Protein AF-A0A9P4LC58-F1 (afdb_monomer_lite)

Structure (mmCIF, N/CA/C/O backbone):
data_AF-A0A9P4LC58-F1
#
_entry.id   AF-A0A9P4LC58-F1
#
loop_
_atom_site.group_PDB
_atom_site.id
_atom_site.type_symbol
_atom_site.label_atom_id
_atom_site.label_alt_id
_atom_site.label_comp_id
_atom_site.label_asym_id
_atom_site.label_entity_id
_atom_site.label_seq_id
_atom_site.pdbx_PDB_ins_code
_atom_site.Cartn_x
_atom_site.Cartn_y
_atom_site.Cartn_z
_atom_site.occupancy
_atom_site.B_iso_or_equiv
_atom_site.auth_seq_id
_atom_site.auth_comp_id
_atom_site.auth_asym_id
_atom_site.auth_atom_id
_atom_site.pdbx_PDB_model_num
ATOM 1 N N . MET A 1 1 ? 16.699 34.474 -12.411 1.00 52.47 1 MET A N 1
ATOM 2 C CA . MET A 1 1 ? 16.773 34.466 -10.932 1.00 52.47 1 MET A CA 1
ATOM 3 C C . MET A 1 1 ? 16.840 33.013 -10.469 1.00 52.47 1 MET A C 1
ATOM 5 O O . MET A 1 1 ? 15.911 32.279 -10.789 1.00 52.47 1 MET A O 1
ATOM 9 N N . PRO A 1 2 ? 17.931 32.560 -9.828 1.00 51.69 2 PRO A N 1
ATOM 10 C CA . PRO A 1 2 ? 18.075 31.174 -9.387 1.00 51.69 2 PRO A CA 1
ATOM 11 C C . PRO A 1 2 ? 17.367 30.955 -8.040 1.00 51.69 2 PRO A C 1
ATOM 13 O O . PRO A 1 2 ? 17.343 31.847 -7.194 1.00 51.69 2 PRO A O 1
ATOM 16 N N . ARG A 1 3 ? 16.746 29.783 -7.862 1.00 60.44 3 ARG A N 1
ATOM 17 C CA . ARG A 1 3 ? 16.014 29.403 -6.640 1.00 60.44 3 ARG A CA 1
ATOM 18 C C . ARG A 1 3 ? 16.992 29.037 -5.508 1.00 60.44 3 ARG A C 1
ATOM 20 O O . ARG A 1 3 ? 18.009 28.411 -5.802 1.00 60.44 3 ARG A O 1
ATOM 27 N N . PRO A 1 4 ? 16.697 29.381 -4.240 1.00 65.56 4 PRO A N 1
ATOM 28 C CA . PRO A 1 4 ? 17.541 29.008 -3.107 1.00 65.56 4 PRO A CA 1
ATOM 29 C C . PRO A 1 4 ? 17.398 27.512 -2.751 1.00 65.56 4 PRO A C 1
ATOM 31 O O . PRO A 1 4 ? 16.335 26.931 -2.997 1.00 65.56 4 PRO A O 1
ATOM 34 N N . PRO A 1 5 ? 18.444 26.882 -2.178 1.00 66.06 5 PRO A N 1
ATOM 35 C CA . PRO A 1 5 ? 18.410 25.485 -1.743 1.00 66.06 5 PRO A CA 1
ATOM 36 C C . PRO A 1 5 ? 17.604 25.294 -0.439 1.00 66.06 5 PRO A C 1
ATOM 38 O O . PRO A 1 5 ? 17.495 26.232 0.355 1.00 66.06 5 PRO A O 1
ATOM 41 N N . PRO A 1 6 ? 17.044 24.091 -0.200 1.00 60.78 6 PRO A N 1
ATOM 42 C CA . PRO A 1 6 ? 16.252 23.796 0.993 1.00 60.78 6 PRO A CA 1
ATOM 43 C C . PRO A 1 6 ? 17.112 23.724 2.266 1.00 60.78 6 PRO A C 1
ATOM 45 O O . PRO A 1 6 ? 18.254 23.266 2.246 1.00 60.78 6 PRO A O 1
ATOM 48 N N . SER A 1 7 ? 16.538 24.180 3.379 1.00 63.78 7 SER A N 1
ATOM 49 C CA . SER A 1 7 ? 17.136 24.220 4.716 1.00 63.78 7 SER A CA 1
ATOM 50 C C . SER A 1 7 ? 17.198 22.835 5.393 1.00 63.78 7 SER A C 1
ATOM 52 O O . SER A 1 7 ? 16.292 22.022 5.204 1.00 63.78 7 SER A O 1
ATOM 54 N N . PRO A 1 8 ? 18.234 22.553 6.212 1.00 56.03 8 PRO A N 1
ATOM 55 C CA . PRO A 1 8 ? 18.375 21.284 6.925 1.00 56.03 8 PRO A CA 1
ATOM 56 C C . PRO A 1 8 ? 17.508 21.234 8.198 1.00 56.03 8 PRO A C 1
ATOM 58 O O . PRO A 1 8 ? 17.459 22.191 8.971 1.00 56.03 8 PRO A O 1
ATOM 61 N N . SER A 1 9 ? 16.835 20.102 8.426 1.00 58.56 9 SER A N 1
ATOM 62 C CA . SER A 1 9 ? 16.100 19.797 9.665 1.00 58.56 9 SER A CA 1
ATOM 63 C C . SER A 1 9 ? 17.050 19.471 10.834 1.00 58.56 9 SER A C 1
ATOM 65 O O . SER A 1 9 ? 18.154 18.978 10.596 1.00 58.56 9 SER A O 1
ATOM 67 N N . PRO A 1 10 ? 16.648 19.717 12.098 1.00 52.84 10 PRO A N 1
ATOM 68 C CA . PRO A 1 10 ? 17.530 19.569 13.251 1.00 52.84 10 PRO A CA 1
ATOM 69 C C . PRO A 1 10 ? 17.684 18.102 13.677 1.00 52.84 10 PRO A C 1
ATOM 71 O O . PRO A 1 10 ? 16.713 17.431 14.029 1.00 52.84 10 PRO A O 1
ATOM 74 N N . SER A 1 11 ? 18.929 17.628 13.697 1.00 43.56 11 SER A N 1
ATOM 75 C CA . SER A 1 11 ? 19.327 16.351 14.290 1.00 43.56 11 SER A CA 1
ATOM 76 C C . SER A 1 11 ? 19.316 16.456 15.817 1.00 43.56 11 SER A C 1
ATOM 78 O O . SER A 1 11 ? 20.083 17.228 16.394 1.00 43.56 11 SER A O 1
ATOM 80 N N . GLN A 1 12 ? 18.464 15.676 16.488 1.00 44.72 12 GLN A N 1
ATOM 81 C CA . GLN A 1 12 ? 18.555 15.480 17.935 1.00 44.72 12 GLN A CA 1
ATOM 82 C C . GLN A 1 12 ? 19.793 14.645 18.279 1.00 44.72 12 GLN A C 1
ATOM 84 O O . GLN A 1 12 ? 20.018 13.568 17.728 1.00 44.72 12 GLN A O 1
ATOM 89 N N . ALA A 1 13 ? 20.580 15.166 19.218 1.00 39.25 13 ALA A N 1
ATOM 90 C CA . ALA A 1 13 ? 21.719 14.501 19.824 1.00 39.25 13 ALA A CA 1
ATOM 91 C C . ALA A 1 13 ? 21.244 13.356 20.734 1.00 39.25 13 ALA A C 1
ATOM 93 O O . ALA A 1 13 ? 20.663 13.590 21.792 1.00 39.25 13 ALA A O 1
ATOM 94 N N . GLY A 1 14 ? 21.506 12.117 20.317 1.00 38.25 14 GLY A N 1
ATOM 95 C CA . GLY A 1 14 ? 21.404 10.921 21.150 1.00 38.25 14 GLY A CA 1
ATOM 96 C C . GLY A 1 14 ? 22.791 10.517 21.637 1.00 38.25 14 GLY A C 1
ATOM 97 O O . GLY A 1 14 ? 23.669 10.213 20.833 1.00 38.25 14 GLY A O 1
ATOM 98 N N . SER A 1 15 ? 22.983 10.557 22.953 1.00 40.38 15 SER A N 1
ATOM 99 C CA . SER A 1 15 ? 24.226 10.212 23.643 1.00 40.38 15 SER A CA 1
ATOM 100 C C . SER A 1 15 ? 24.597 8.739 23.429 1.00 40.38 15 SER A C 1
ATOM 102 O O . SER A 1 15 ? 23.781 7.848 23.661 1.00 40.38 15 SER A O 1
ATOM 104 N N . GLN A 1 16 ? 25.839 8.487 23.009 1.00 37.38 16 GLN A N 1
ATOM 105 C CA . GLN A 1 16 ? 26.455 7.162 23.018 1.00 37.38 16 GLN A CA 1
ATOM 106 C C . GLN A 1 16 ? 26.824 6.760 24.451 1.00 37.38 16 GLN A C 1
ATOM 108 O O . GLN A 1 16 ? 27.553 7.484 25.126 1.00 37.38 16 GLN A O 1
ATOM 113 N N . VAL A 1 17 ? 26.421 5.557 24.865 1.00 39.16 17 VAL A N 1
ATOM 114 C CA . VAL A 1 17 ? 27.118 4.776 25.897 1.00 39.16 17 VAL A CA 1
ATOM 115 C C . VAL A 1 17 ? 27.331 3.361 25.363 1.00 39.16 17 VAL A C 1
ATOM 117 O O . VAL A 1 17 ? 26.439 2.737 24.795 1.00 39.16 17 VAL A O 1
ATOM 120 N N . ASN A 1 18 ? 28.577 2.926 25.495 1.00 40.19 18 ASN A N 1
ATOM 121 C CA . ASN A 1 18 ? 29.215 1.764 24.899 1.00 40.19 18 ASN A CA 1
ATOM 122 C C . ASN A 1 18 ? 29.028 0.486 25.741 1.00 40.19 18 ASN A C 1
ATOM 124 O O . ASN A 1 18 ? 29.144 0.542 26.960 1.00 40.19 18 ASN A O 1
ATOM 128 N N . GLY A 1 19 ? 28.893 -0.655 25.054 1.00 33.88 19 GLY A N 1
ATOM 129 C CA . GLY A 1 19 ? 29.520 -1.928 25.438 1.00 33.88 19 GLY A CA 1
ATOM 130 C C . GLY A 1 19 ? 28.773 -2.833 26.421 1.00 33.88 19 GLY A C 1
ATOM 131 O O . GLY A 1 19 ? 28.813 -2.622 27.626 1.00 33.88 19 GLY A O 1
ATOM 132 N N . GLY A 1 20 ? 28.203 -3.933 25.917 1.00 33.38 20 GLY A N 1
ATOM 133 C CA . GLY A 1 20 ? 27.675 -5.010 26.759 1.00 33.38 20 GLY A CA 1
ATOM 134 C C . GLY A 1 20 ? 27.126 -6.181 25.953 1.00 33.38 20 GLY A C 1
ATOM 135 O O . GLY A 1 20 ? 25.944 -6.243 25.642 1.00 33.38 20 GLY A O 1
ATOM 136 N N . GLN A 1 21 ? 28.013 -7.097 25.588 1.00 44.88 21 GLN A N 1
ATOM 137 C CA . GLN A 1 21 ? 27.749 -8.356 24.900 1.00 44.88 21 GLN A CA 1
ATOM 138 C C . GLN A 1 21 ? 26.906 -9.282 25.800 1.00 44.88 21 GLN A C 1
ATOM 140 O O . GLN A 1 21 ? 27.422 -9.767 26.800 1.00 44.88 21 GLN A O 1
ATOM 145 N N . GLN A 1 22 ? 25.641 -9.569 25.463 1.00 37.78 22 GLN A N 1
ATOM 146 C CA . GLN A 1 22 ? 24.919 -10.677 26.105 1.00 37.78 22 GLN A CA 1
ATOM 147 C C . GLN A 1 22 ? 23.819 -11.256 25.210 1.00 37.78 22 GLN A C 1
ATOM 149 O O . GLN A 1 22 ? 22.707 -10.744 25.125 1.00 37.78 22 GLN A O 1
ATOM 154 N N . ASN A 1 23 ? 24.151 -12.371 24.559 1.00 46.06 23 ASN A N 1
ATOM 155 C CA . ASN A 1 23 ? 23.185 -13.310 24.009 1.00 46.06 23 ASN A CA 1
ATOM 156 C C . ASN A 1 23 ? 22.941 -14.368 25.096 1.00 46.06 23 ASN A C 1
ATOM 158 O O . ASN A 1 23 ? 23.823 -15.178 25.377 1.00 46.06 23 ASN A O 1
ATOM 162 N N . GLY A 1 24 ? 21.789 -14.312 25.762 1.00 36.16 24 GLY A N 1
ATOM 163 C CA . GLY A 1 24 ? 21.456 -15.207 26.870 1.00 36.16 24 GLY A CA 1
ATOM 164 C C . GLY A 1 24 ? 20.068 -14.924 27.439 1.00 36.16 24 GLY A C 1
ATOM 165 O O . GLY A 1 24 ? 19.915 -14.064 28.293 1.00 36.16 24 GLY A O 1
ATOM 166 N N . ILE A 1 25 ? 19.078 -15.631 26.894 1.00 46.97 25 ILE A N 1
ATOM 167 C CA . ILE A 1 25 ? 17.777 -16.036 27.461 1.00 46.97 25 ILE A CA 1
ATOM 168 C C . ILE A 1 25 ? 17.456 -15.457 28.863 1.00 46.97 25 ILE A C 1
ATOM 170 O O . ILE A 1 25 ? 18.080 -15.883 29.838 1.00 46.97 25 ILE A O 1
ATOM 174 N N . PRO A 1 26 ? 16.428 -14.597 29.034 1.00 40.91 26 PRO A N 1
ATOM 175 C CA . PRO A 1 26 ? 15.940 -14.267 30.364 1.00 40.91 26 PRO A CA 1
ATOM 176 C C . PRO A 1 26 ? 14.986 -15.370 30.843 1.00 40.91 26 PRO A C 1
ATOM 178 O O . PRO A 1 26 ? 13.820 -15.441 30.457 1.00 40.91 26 PRO A O 1
ATOM 181 N N . MET A 1 27 ? 15.515 -16.249 31.691 1.00 44.69 27 MET A N 1
ATOM 182 C CA . MET A 1 27 ? 14.735 -17.102 32.584 1.00 44.69 27 MET A CA 1
ATOM 183 C C . MET A 1 27 ? 14.154 -16.254 33.726 1.00 44.69 27 MET A C 1
ATOM 185 O O . MET A 1 27 ? 14.858 -15.440 34.316 1.00 44.69 27 MET A O 1
ATOM 189 N N . VAL A 1 28 ? 12.869 -16.480 34.014 1.00 51.84 28 VAL A N 1
ATOM 190 C CA . VAL A 1 28 ? 12.193 -16.410 35.325 1.00 51.84 28 VAL A CA 1
ATOM 191 C C . VAL A 1 28 ? 13.032 -15.806 36.465 1.00 51.84 28 VAL A C 1
ATOM 193 O O . VAL A 1 28 ? 13.803 -16.530 37.087 1.00 51.84 28 VAL A O 1
ATOM 196 N N . ASN A 1 29 ? 12.823 -14.521 36.795 1.00 45.69 29 ASN A N 1
ATOM 197 C CA . ASN A 1 29 ? 12.899 -14.026 38.178 1.00 45.69 29 ASN A CA 1
ATOM 198 C C . ASN A 1 29 ? 12.329 -12.596 38.339 1.00 45.69 29 ASN A C 1
ATOM 200 O O . ASN A 1 29 ? 12.892 -11.634 37.828 1.00 45.69 29 ASN A O 1
ATOM 204 N N . GLY A 1 30 ? 11.248 -12.471 39.117 1.00 47.34 30 GLY A N 1
ATOM 205 C CA . GLY A 1 30 ? 11.023 -11.348 40.038 1.00 47.34 30 GLY A CA 1
ATOM 206 C C . GLY A 1 30 ? 10.899 -9.926 39.480 1.00 47.34 30 GLY A C 1
ATOM 207 O O . GLY A 1 30 ? 11.708 -9.066 39.816 1.00 47.34 30 GLY A O 1
ATOM 208 N N . LEU A 1 31 ? 9.818 -9.624 38.758 1.00 46.31 31 LEU A N 1
ATOM 209 C CA . LEU A 1 31 ? 9.266 -8.263 38.787 1.00 46.31 31 LEU A CA 1
ATOM 210 C C . LEU A 1 31 ? 8.647 -8.042 40.181 1.00 46.31 31 LEU A C 1
ATOM 212 O O . LEU A 1 31 ? 7.862 -8.895 40.611 1.00 46.31 31 LEU A O 1
ATOM 216 N N . PRO A 1 32 ? 8.959 -6.952 40.910 1.00 50.22 32 PRO A N 1
ATOM 217 C CA . PRO A 1 32 ? 8.286 -6.665 42.166 1.00 50.22 32 PRO A CA 1
ATOM 218 C C . PRO A 1 32 ? 6.822 -6.376 41.836 1.00 50.22 32 PRO A C 1
ATOM 220 O O . PRO A 1 32 ? 6.487 -5.375 41.206 1.00 50.22 32 PRO A O 1
ATOM 223 N N . SER A 1 33 ? 5.960 -7.320 42.204 1.00 50.78 33 SER A N 1
ATOM 224 C CA . SER A 1 33 ? 4.515 -7.222 42.055 1.00 50.78 33 SER A CA 1
ATOM 225 C C . SER A 1 33 ? 4.029 -5.973 42.789 1.00 50.78 33 SER A C 1
ATOM 227 O O . SER A 1 33 ? 3.917 -5.967 44.014 1.00 50.78 33 SER A O 1
ATOM 229 N N . GLY A 1 34 ? 3.732 -4.909 42.038 1.00 56.03 34 GLY A N 1
ATOM 230 C CA . GLY A 1 34 ? 3.094 -3.704 42.572 1.00 56.03 34 GLY A CA 1
ATOM 231 C C . GLY A 1 34 ? 1.777 -4.018 43.290 1.00 56.03 34 GLY A C 1
ATOM 232 O O . GLY A 1 34 ? 1.414 -3.312 44.220 1.00 56.03 34 GLY A O 1
ATOM 233 N N . GLY A 1 35 ? 1.124 -5.139 42.951 1.00 59.31 35 GLY A N 1
ATOM 234 C CA . GLY A 1 35 ? -0.072 -5.625 43.639 1.00 59.31 35 GLY A CA 1
ATOM 235 C C . GLY A 1 35 ? 0.179 -6.128 45.064 1.00 59.31 35 GLY A C 1
ATOM 236 O O . GLY A 1 35 ? -0.667 -5.917 45.920 1.00 59.31 35 GLY A O 1
ATOM 237 N N . GLN A 1 36 ? 1.344 -6.720 45.360 1.00 62.38 36 GLN A N 1
ATOM 238 C CA . GLN A 1 36 ? 1.660 -7.211 46.714 1.00 62.38 36 GLN A CA 1
ATOM 239 C C . GLN A 1 36 ? 1.863 -6.060 47.712 1.00 62.38 36 GLN A C 1
ATOM 241 O O . GLN A 1 36 ? 1.471 -6.164 48.869 1.00 62.38 36 GLN A O 1
ATOM 246 N N . GLN A 1 37 ? 2.437 -4.936 47.270 1.00 65.69 37 GLN A N 1
ATOM 247 C CA . GLN A 1 37 ? 2.603 -3.757 48.128 1.00 65.69 37 GLN A CA 1
ATOM 248 C C . GLN A 1 37 ? 1.279 -3.009 48.335 1.00 65.69 37 GLN A C 1
ATOM 250 O O . GLN A 1 37 ? 1.005 -2.537 49.437 1.00 65.69 37 GLN A O 1
ATOM 255 N N . THR A 1 38 ? 0.427 -2.934 47.306 1.00 70.50 38 THR A N 1
ATOM 256 C CA . THR A 1 38 ? -0.925 -2.369 47.443 1.00 70.50 38 THR A CA 1
ATOM 257 C C . THR A 1 38 ? -1.805 -3.223 48.358 1.00 70.50 38 THR A C 1
ATOM 259 O O . THR A 1 38 ? -2.527 -2.669 49.183 1.00 70.50 38 THR A O 1
ATOM 262 N N . ASP A 1 39 ? -1.695 -4.550 48.274 1.00 77.62 39 ASP A N 1
ATOM 263 C CA . ASP A 1 39 ? -2.418 -5.481 49.145 1.00 77.62 39 ASP A CA 1
ATOM 264 C C . ASP A 1 39 ? -1.946 -5.388 50.606 1.00 77.62 39 ASP A C 1
ATOM 266 O O . ASP A 1 39 ? -2.763 -5.315 51.519 1.00 77.62 39 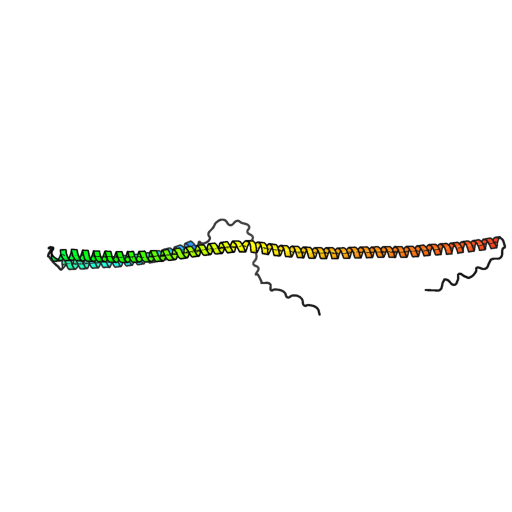ASP A O 1
ATOM 270 N N . MET A 1 40 ? -0.637 -5.246 50.851 1.00 79.38 40 MET A N 1
ATOM 271 C CA . MET A 1 40 ? -0.115 -4.986 52.203 1.00 79.38 40 MET A CA 1
ATOM 272 C C . MET A 1 40 ? -0.647 -3.681 52.806 1.00 79.38 40 MET A C 1
ATOM 274 O O . MET A 1 40 ? -1.030 -3.655 53.977 1.00 79.38 40 MET A O 1
ATOM 278 N N . ASN A 1 41 ? -0.731 -2.611 52.014 1.00 80.56 41 ASN A N 1
ATOM 279 C CA . ASN A 1 41 ? -1.308 -1.347 52.474 1.00 80.56 41 ASN A CA 1
ATOM 280 C C . ASN A 1 41 ? -2.819 -1.467 52.742 1.00 80.56 41 ASN A C 1
ATOM 282 O O . ASN A 1 41 ? -3.323 -0.886 53.704 1.00 80.56 41 ASN A O 1
ATOM 286 N N . HIS A 1 42 ? -3.538 -2.246 51.931 1.00 85.06 42 HIS A N 1
ATOM 287 C CA . HIS A 1 42 ? -4.962 -2.517 52.123 1.00 85.06 42 HIS A CA 1
ATOM 288 C C . HIS A 1 42 ? -5.222 -3.360 53.381 1.00 85.06 42 HIS A C 1
ATOM 290 O O . HIS A 1 42 ? -6.064 -2.996 54.200 1.00 85.06 42 HIS A O 1
ATOM 296 N N . LEU A 1 43 ? -4.461 -4.437 53.598 1.00 83.69 43 LEU A N 1
ATOM 297 C CA . LEU A 1 43 ? -4.566 -5.256 54.807 1.00 83.69 43 LEU A CA 1
ATOM 298 C C . LEU A 1 43 ? -4.244 -4.456 56.069 1.00 83.69 43 LEU A C 1
ATOM 300 O O . LEU A 1 43 ? -4.931 -4.611 57.076 1.00 83.69 43 LEU A O 1
ATOM 304 N N . TRP A 1 44 ? -3.260 -3.557 56.017 1.00 88.19 44 TRP A N 1
ATOM 305 C CA . TRP A 1 44 ? -2.960 -2.673 57.140 1.00 88.19 44 TRP A CA 1
ATOM 306 C C . TRP A 1 44 ? -4.127 -1.725 57.461 1.00 88.19 44 TRP A C 1
ATOM 308 O O . TRP A 1 44 ? -4.499 -1.586 58.626 1.00 88.19 44 TRP A O 1
ATOM 318 N N . ALA A 1 45 ? -4.777 -1.150 56.443 1.00 87.75 45 ALA A N 1
ATOM 319 C CA . ALA A 1 45 ? -5.969 -0.321 56.629 1.00 87.75 45 ALA A CA 1
ATOM 320 C C . ALA A 1 45 ? -7.152 -1.113 57.222 1.00 87.75 45 ALA A C 1
ATOM 322 O O . ALA A 1 45 ? -7.828 -0.628 58.131 1.00 87.75 45 ALA A O 1
ATOM 323 N N . VAL A 1 46 ? -7.367 -2.353 56.770 1.00 89.94 46 VAL A N 1
ATOM 324 C CA . VAL A 1 46 ? -8.409 -3.243 57.311 1.00 89.94 46 VAL A CA 1
ATOM 325 C C . VAL A 1 46 ? -8.122 -3.616 58.768 1.00 89.94 46 VAL A C 1
ATOM 327 O O . VAL A 1 46 ? -9.028 -3.589 59.599 1.00 89.94 46 VAL A O 1
ATOM 330 N N . VAL A 1 47 ? -6.868 -3.911 59.120 1.00 89.62 47 VAL A N 1
ATOM 331 C CA . VAL A 1 47 ? -6.466 -4.203 60.507 1.00 89.62 47 VAL A CA 1
ATOM 332 C C . VAL A 1 47 ? -6.663 -2.983 61.409 1.00 89.62 47 VAL A C 1
ATOM 334 O O . VAL A 1 47 ? -7.174 -3.123 62.521 1.00 89.62 47 VAL A O 1
ATOM 337 N N . GLN A 1 48 ? -6.326 -1.785 60.926 1.00 90.00 48 GLN A N 1
ATOM 338 C CA . GLN A 1 48 ? -6.574 -0.531 61.639 1.00 90.00 48 GLN A CA 1
ATOM 339 C C . GLN A 1 48 ? -8.077 -0.347 61.921 1.00 90.00 48 GLN A C 1
ATOM 341 O O . GLN A 1 48 ? -8.465 -0.034 63.047 1.00 90.00 48 GLN A O 1
ATOM 346 N N . GLN A 1 49 ? -8.927 -0.607 60.923 1.00 90.19 49 GLN A N 1
ATOM 347 C CA . GLN A 1 49 ? -10.381 -0.516 61.056 1.00 90.19 49 GLN A CA 1
ATOM 348 C C . GLN A 1 49 ? -10.944 -1.559 62.033 1.00 90.19 49 GLN A C 1
ATOM 350 O O . GLN A 1 49 ? -11.782 -1.228 62.872 1.00 90.19 49 GLN A O 1
ATOM 355 N N . LEU A 1 50 ? -10.465 -2.806 61.979 1.00 88.38 50 LEU A N 1
ATOM 356 C CA . LEU A 1 50 ? -10.871 -3.852 62.924 1.00 88.38 50 LEU A CA 1
ATOM 357 C C . LEU A 1 50 ? -10.450 -3.525 64.361 1.00 88.38 50 LEU A C 1
ATOM 359 O O . LEU A 1 50 ? -11.216 -3.780 65.285 1.00 88.38 50 LEU A O 1
ATOM 363 N N . SER A 1 51 ? -9.265 -2.943 64.556 1.00 89.69 51 SER A N 1
ATOM 364 C CA . SER A 1 51 ? -8.797 -2.491 65.871 1.00 89.69 51 SER A CA 1
ATOM 365 C C . SER A 1 51 ? -9.715 -1.412 66.452 1.00 89.69 51 SER A C 1
ATOM 367 O O . SER A 1 51 ? -10.114 -1.489 67.613 1.00 89.69 51 SER A O 1
ATOM 369 N N . GLN A 1 52 ? -10.130 -0.452 65.619 1.00 89.56 52 GLN A N 1
ATOM 370 C CA . GLN A 1 52 ? -11.063 0.598 66.021 1.00 89.56 52 GLN A CA 1
ATOM 371 C C . GLN A 1 52 ? -12.444 0.030 66.390 1.00 89.56 52 GLN A C 1
ATOM 373 O O . GLN A 1 52 ? -12.999 0.404 67.422 1.00 89.56 52 GLN A O 1
ATOM 378 N N . LEU A 1 53 ? -12.958 -0.928 65.610 1.00 90.06 53 LEU A N 1
ATOM 379 C CA . LEU A 1 53 ? -14.208 -1.630 65.925 1.00 90.06 53 LEU A CA 1
ATOM 380 C C . LEU A 1 53 ? -14.104 -2.463 67.209 1.00 90.06 53 LEU A C 1
ATOM 382 O O . LEU A 1 53 ? -15.068 -2.543 67.968 1.00 90.06 53 LEU A O 1
ATOM 386 N N . LEU A 1 54 ? -12.951 -3.082 67.475 1.00 90.06 54 LEU A N 1
ATOM 387 C CA . LEU A 1 54 ? -12.729 -3.864 68.690 1.00 90.06 54 LEU A CA 1
ATOM 388 C C . LEU A 1 54 ? -12.702 -2.970 69.937 1.00 90.06 54 LEU A C 1
ATOM 390 O O . LEU A 1 54 ? -13.259 -3.341 70.970 1.00 90.06 54 LEU A O 1
ATOM 394 N N . GLU A 1 55 ? -12.082 -1.793 69.840 1.00 91.69 55 GLU A N 1
ATOM 395 C CA . GLU A 1 55 ? -12.070 -0.805 70.920 1.00 91.69 55 GLU A CA 1
ATOM 396 C C . GLU A 1 55 ? -13.474 -0.245 71.180 1.00 91.69 55 GLU A C 1
ATOM 398 O O . GLU A 1 55 ? -13.911 -0.159 72.328 1.00 91.69 55 GLU A O 1
ATOM 403 N N . GLU A 1 56 ? -14.238 0.029 70.122 1.00 90.69 56 GLU A N 1
ATOM 404 C CA . GLU A 1 56 ? -15.638 0.434 70.242 1.00 90.69 56 GLU A CA 1
ATOM 405 C C . GLU A 1 56 ? -16.500 -0.664 70.884 1.00 90.69 56 GLU A C 1
ATOM 407 O O . GLU A 1 56 ? -17.307 -0.385 71.772 1.00 90.69 56 GLU A O 1
ATOM 412 N N . ASN A 1 57 ? -16.285 -1.932 70.524 1.00 86.31 57 ASN A N 1
ATOM 413 C CA . ASN A 1 57 ? -17.009 -3.057 71.115 1.00 86.31 57 ASN A CA 1
ATOM 414 C C . ASN A 1 57 ? -16.671 -3.242 72.606 1.00 86.31 57 ASN A C 1
ATOM 416 O O . ASN A 1 57 ? -17.556 -3.498 73.428 1.00 86.31 57 ASN A O 1
ATOM 420 N N . LYS A 1 58 ? -15.403 -3.037 72.989 1.00 89.56 58 LYS A N 1
ATOM 421 C CA . LYS A 1 58 ? -14.985 -3.011 74.399 1.00 89.56 58 LYS A CA 1
ATOM 422 C C . LYS A 1 58 ? -15.632 -1.859 75.160 1.00 89.56 58 LYS A C 1
ATOM 424 O O . LYS A 1 58 ? -16.121 -2.083 76.265 1.00 89.56 58 LYS A O 1
ATOM 429 N N . ALA A 1 59 ? -15.681 -0.661 74.578 1.00 87.38 59 ALA A N 1
ATOM 430 C CA . ALA A 1 59 ? -16.327 0.497 75.190 1.00 87.38 59 ALA A CA 1
ATOM 431 C C . ALA A 1 59 ? -17.838 0.273 75.380 1.00 87.38 59 ALA A C 1
ATOM 433 O O . ALA A 1 59 ? -18.371 0.536 76.459 1.00 87.38 59 ALA A O 1
ATOM 434 N N . GLN A 1 60 ? -18.520 -0.292 74.379 1.00 85.56 60 GLN A N 1
ATOM 435 C CA . GLN A 1 60 ? -19.933 -0.671 74.479 1.00 85.56 60 GLN A CA 1
ATOM 436 C C . GLN A 1 60 ? -20.156 -1.740 75.555 1.00 85.56 60 GLN A C 1
ATOM 438 O O . GLN A 1 60 ? -21.054 -1.603 76.384 1.00 85.56 60 GLN A O 1
ATOM 443 N N . THR A 1 61 ? -19.302 -2.766 75.608 1.00 85.00 61 THR A N 1
ATOM 444 C CA . THR A 1 61 ? -19.384 -3.823 76.627 1.00 85.00 61 THR A CA 1
ATOM 445 C C . THR A 1 61 ? -19.138 -3.267 78.029 1.00 85.00 61 THR A C 1
ATOM 447 O O . THR A 1 61 ? -19.872 -3.602 78.954 1.00 85.00 61 THR A O 1
ATOM 450 N N . ALA A 1 62 ? -18.170 -2.364 78.201 1.00 86.00 62 ALA A N 1
ATOM 451 C CA . ALA A 1 62 ? -17.940 -1.671 79.466 1.00 86.00 62 ALA A CA 1
ATOM 452 C C . ALA A 1 62 ? -19.147 -0.805 79.870 1.00 86.00 62 ALA A C 1
ATOM 454 O O . ALA A 1 62 ? -19.522 -0.780 81.042 1.00 86.00 62 ALA A O 1
ATOM 455 N N . GLY A 1 63 ? -19.799 -0.145 78.908 1.00 82.69 63 GLY A N 1
ATOM 456 C CA . GLY A 1 63 ? -21.053 0.578 79.124 1.00 82.69 63 GLY A CA 1
ATOM 457 C C . GLY A 1 63 ? -22.185 -0.335 79.602 1.00 82.69 63 GLY A C 1
ATOM 458 O O . GLY A 1 63 ? -22.872 -0.004 80.567 1.00 82.69 63 GLY A O 1
ATOM 459 N N . ILE A 1 64 ? -22.334 -1.514 78.991 1.00 83.56 64 ILE A N 1
ATOM 460 C CA . ILE A 1 64 ? -23.326 -2.521 79.395 1.00 83.56 64 ILE A CA 1
ATOM 461 C C . ILE A 1 64 ? -23.015 -3.052 80.795 1.00 83.56 64 ILE A C 1
ATOM 463 O O . ILE A 1 64 ? -23.906 -3.085 81.637 1.00 83.56 64 ILE A O 1
ATOM 467 N N . VAL A 1 65 ? -21.765 -3.425 81.080 1.00 84.44 65 VAL A N 1
ATOM 468 C CA . VAL A 1 65 ? -21.357 -3.949 82.394 1.00 84.44 65 VAL A CA 1
ATOM 469 C C . VAL A 1 65 ? -21.572 -2.906 83.494 1.00 84.44 65 VAL A C 1
ATOM 471 O O . VAL A 1 65 ? -22.108 -3.243 84.546 1.00 84.44 65 VAL A O 1
ATOM 474 N N . ASN A 1 66 ? -21.247 -1.634 83.243 1.00 82.88 66 ASN A N 1
ATOM 475 C CA . ASN A 1 66 ? -21.538 -0.545 84.179 1.00 82.88 66 ASN A CA 1
ATOM 476 C C . ASN A 1 66 ? -23.047 -0.313 84.351 1.00 82.88 66 ASN A C 1
ATOM 4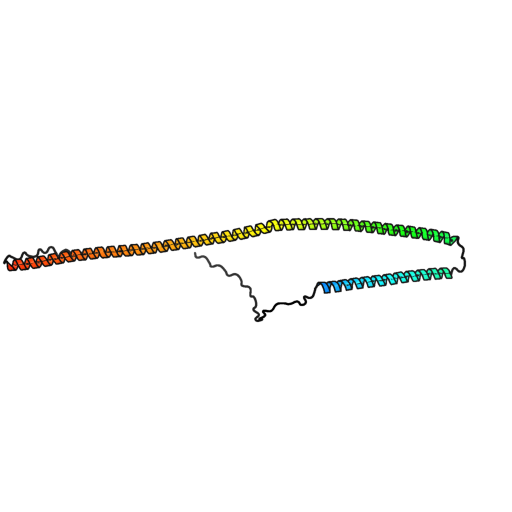78 O O . ASN A 1 66 ? -23.509 -0.082 85.467 1.00 82.88 66 ASN A O 1
ATOM 482 N N . GLY A 1 67 ? -23.831 -0.416 83.273 1.00 79.50 67 GLY A N 1
ATOM 483 C CA . GLY A 1 67 ? -25.292 -0.354 83.335 1.00 79.50 67 GLY A CA 1
ATOM 484 C C . GLY A 1 67 ? -25.889 -1.490 84.169 1.00 79.50 67 GLY A C 1
ATOM 485 O O . GLY A 1 67 ? -26.743 -1.250 85.019 1.00 79.50 67 GLY A O 1
ATOM 486 N N . VAL A 1 68 ? -25.386 -2.714 83.997 1.00 78.88 68 VAL A N 1
ATOM 487 C CA . VAL A 1 68 ? -25.782 -3.891 84.782 1.00 78.88 68 VAL A CA 1
ATOM 488 C C . VAL A 1 68 ? -25.381 -3.730 86.247 1.00 78.88 68 VAL A C 1
ATOM 490 O O . VAL A 1 68 ? -26.209 -3.972 87.121 1.00 78.88 68 VAL A O 1
ATOM 493 N N . ALA A 1 69 ? -24.170 -3.249 86.537 1.00 77.69 69 ALA A N 1
ATOM 494 C CA . ALA A 1 69 ? -23.728 -2.969 87.902 1.00 77.69 69 ALA A CA 1
ATOM 495 C C . ALA A 1 69 ? -24.590 -1.888 88.580 1.00 77.69 69 ALA A C 1
ATOM 497 O O . ALA A 1 69 ? -24.931 -2.020 89.752 1.00 77.69 69 ALA A O 1
ATOM 498 N N . ALA A 1 70 ? -25.016 -0.856 87.844 1.00 74.69 70 ALA A N 1
ATOM 499 C CA . ALA A 1 70 ? -25.918 0.178 88.352 1.00 74.69 70 ALA A CA 1
ATOM 500 C C . ALA A 1 70 ? -27.349 -0.338 88.606 1.00 74.69 70 ALA A C 1
ATOM 502 O O . ALA A 1 70 ? -28.016 0.128 89.531 1.00 74.69 70 ALA A O 1
ATOM 503 N N . ILE A 1 71 ? -27.828 -1.296 87.805 1.00 67.38 71 ILE A N 1
ATOM 504 C CA . ILE A 1 71 ? -29.111 -1.984 88.027 1.00 67.38 71 ILE A CA 1
ATOM 505 C C . ILE A 1 71 ? -29.007 -2.912 89.240 1.00 67.38 71 ILE A C 1
ATOM 507 O O . ILE A 1 71 ? -29.905 -2.937 90.076 1.00 67.38 71 ILE A O 1
ATOM 511 N N . GLN A 1 72 ? -27.895 -3.635 89.375 1.00 66.94 72 GLN A N 1
ATOM 512 C CA . GLN A 1 72 ? -27.651 -4.542 90.491 1.00 66.94 72 GLN A CA 1
ATOM 513 C C . GLN A 1 72 ? -27.442 -3.789 91.814 1.00 66.94 72 GLN A C 1
ATOM 515 O O . GLN A 1 72 ? -27.921 -4.243 92.848 1.00 66.94 72 GLN A O 1
ATOM 520 N N . GLY A 1 73 ? -26.808 -2.611 91.777 1.00 64.56 73 GLY A N 1
ATOM 521 C CA . GLY A 1 73 ? -26.697 -1.697 92.917 1.00 64.56 73 GLY A CA 1
ATOM 522 C C . GLY A 1 73 ? -28.055 -1.154 93.365 1.00 64.56 73 GLY A C 1
ATOM 523 O O . GLY A 1 73 ? -28.368 -1.214 94.550 1.00 64.56 73 GLY A O 1
ATOM 524 N N . ARG A 1 74 ? -28.917 -0.741 92.423 1.00 60.78 74 ARG A N 1
ATOM 525 C CA . ARG A 1 74 ? -30.304 -0.345 92.741 1.00 60.78 74 ARG A CA 1
ATOM 526 C C . ARG A 1 74 ? -31.137 -1.496 93.299 1.00 60.78 74 ARG A C 1
ATOM 528 O O . ARG A 1 74 ? -31.861 -1.297 94.262 1.00 60.78 74 ARG A O 1
ATOM 535 N N . ALA A 1 75 ? -30.990 -2.700 92.750 1.00 53.00 75 ALA A N 1
ATOM 536 C CA . ALA A 1 75 ? -31.677 -3.892 93.244 1.00 53.00 75 ALA A CA 1
ATOM 537 C C . ALA A 1 75 ? -31.197 -4.342 94.640 1.00 53.00 75 ALA A C 1
ATOM 539 O O . ALA A 1 75 ? -31.919 -5.059 95.328 1.00 53.00 75 ALA A O 1
ATOM 540 N N . ALA A 1 76 ? -29.988 -3.949 95.054 1.00 56.62 76 ALA A N 1
ATOM 541 C CA . ALA A 1 76 ? -29.449 -4.222 96.385 1.00 56.62 76 ALA A CA 1
ATOM 542 C C . ALA A 1 76 ? -29.819 -3.136 97.414 1.00 56.62 76 ALA A C 1
ATOM 544 O O . ALA A 1 76 ? -29.999 -3.459 98.587 1.00 56.62 76 ALA A O 1
ATOM 545 N N . GLU A 1 77 ? -29.952 -1.872 96.992 1.00 55.59 77 GLU A N 1
ATOM 546 C CA . GLU A 1 77 ? -30.418 -0.766 97.846 1.00 55.59 77 GLU A CA 1
ATOM 547 C C . GLU A 1 77 ? -31.945 -0.779 98.052 1.00 55.59 77 GLU A C 1
ATOM 549 O O . GLU A 1 77 ? -32.413 -0.462 99.146 1.00 55.59 77 GLU A O 1
ATOM 554 N N . GLU A 1 78 ? -32.732 -1.239 97.070 1.00 53.91 78 GLU A N 1
ATOM 555 C CA . GLU A 1 78 ? -34.154 -1.585 97.246 1.00 53.91 78 GLU A CA 1
ATOM 556 C C . GLU A 1 78 ? -34.297 -2.960 97.916 1.00 53.91 78 GLU A C 1
ATOM 558 O O . GLU A 1 78 ? -34.774 -3.945 97.347 1.00 53.91 78 GLU A O 1
ATOM 563 N N . GLY A 1 79 ? -33.850 -3.043 99.167 1.00 44.41 79 GLY A N 1
ATOM 564 C CA . GLY A 1 79 ? -34.018 -4.223 99.998 1.00 44.41 79 GLY A CA 1
ATOM 565 C C . GLY A 1 79 ? -35.4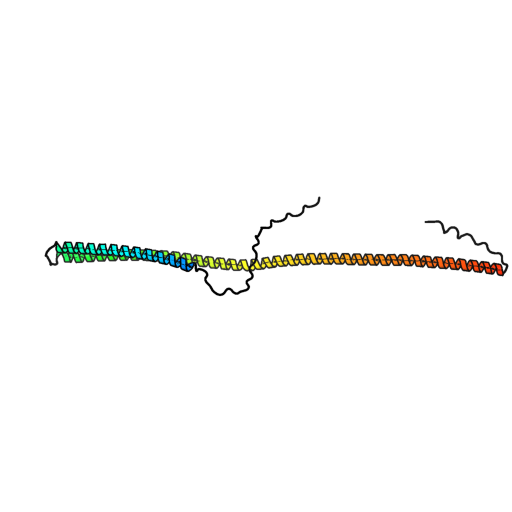92 -4.612 100.160 1.00 44.41 79 GLY A C 1
ATOM 566 O O . GLY A 1 79 ? -36.233 -3.985 100.909 1.00 44.41 79 GLY A O 1
ATOM 567 N N . GLY A 1 80 ? -35.877 -5.723 99.530 1.00 46.91 80 GLY A N 1
ATOM 568 C CA . GLY A 1 80 ? -36.905 -6.623 100.051 1.00 46.91 80 GLY A CA 1
ATOM 569 C C . GLY A 1 80 ? -38.363 -6.291 99.727 1.00 46.91 80 GLY A C 1
ATOM 570 O O . GLY A 1 80 ? -39.147 -6.025 100.630 1.00 46.91 80 GLY A O 1
ATOM 571 N N . ALA A 1 81 ? -38.772 -6.485 98.472 1.00 38.38 81 ALA A N 1
ATOM 572 C CA . ALA A 1 81 ? -40.129 -6.937 98.151 1.00 38.38 81 ALA A CA 1
ATOM 573 C C . ALA A 1 81 ? -40.140 -7.725 96.831 1.00 38.38 81 ALA A C 1
ATOM 575 O O . ALA A 1 81 ? -40.382 -7.198 95.747 1.00 38.38 81 ALA A O 1
ATOM 576 N N . VAL A 1 82 ? -39.906 -9.035 96.926 1.00 52.03 82 VAL A N 1
ATOM 577 C CA . VAL A 1 82 ? -40.338 -9.980 95.890 1.00 52.03 82 VAL A CA 1
ATOM 578 C C . VAL A 1 82 ? -41.866 -9.991 95.912 1.00 52.03 82 VAL A C 1
ATOM 580 O O . VAL A 1 82 ? -42.445 -10.491 96.873 1.00 52.03 82 VAL A O 1
ATOM 583 N N . GLY A 1 83 ? -42.540 -9.439 94.896 1.00 43.88 83 GLY A N 1
ATOM 584 C CA . GLY A 1 83 ? -44.008 -9.490 94.922 1.00 43.88 83 GLY A CA 1
ATOM 585 C C . GLY A 1 83 ? -44.821 -8.740 93.871 1.00 43.88 83 GLY A C 1
ATOM 586 O O . GLY A 1 83 ? -45.900 -8.260 94.182 1.00 43.88 83 GLY A O 1
ATOM 587 N N . GLY A 1 84 ? -44.368 -8.672 92.622 1.00 50.50 84 GLY A N 1
ATOM 588 C CA . GLY A 1 84 ? -45.224 -9.129 91.518 1.00 50.50 84 GLY A CA 1
ATOM 589 C C . GLY A 1 84 ? -46.443 -8.329 91.034 1.00 50.50 84 GLY A C 1
ATOM 590 O O . GLY A 1 84 ? -47.101 -8.863 90.145 1.00 50.50 84 GLY A O 1
ATOM 591 N N . LEU A 1 85 ? -46.747 -7.113 91.502 1.00 46.19 85 LEU A N 1
ATOM 592 C CA . LEU A 1 85 ? -47.814 -6.304 90.871 1.00 46.19 85 LEU A CA 1
ATOM 593 C C . LEU A 1 85 ? -47.295 -5.056 90.145 1.00 46.19 85 LEU A C 1
ATOM 595 O O . LEU A 1 85 ? -47.524 -4.938 88.950 1.00 46.19 85 LEU A O 1
ATOM 599 N N . GLY A 1 86 ? -46.477 -4.207 90.773 1.00 49.31 86 GLY A N 1
ATOM 600 C CA . GLY A 1 86 ? -45.922 -3.030 90.080 1.00 49.31 86 GLY A CA 1
ATOM 601 C C . GLY A 1 86 ? -44.849 -3.373 89.041 1.00 49.31 86 GLY A C 1
ATOM 602 O O . GLY A 1 86 ? -44.814 -2.805 87.962 1.00 49.31 86 GLY A O 1
ATOM 603 N N . MET A 1 87 ? -43.987 -4.354 89.317 1.00 49.38 87 MET A N 1
ATOM 604 C CA . MET A 1 87 ? -42.874 -4.670 88.415 1.00 49.38 87 MET A CA 1
ATOM 605 C C . MET A 1 87 ? -43.270 -5.616 87.279 1.00 49.38 87 MET A C 1
ATOM 607 O O . MET A 1 87 ? -42.529 -5.729 86.321 1.00 49.38 87 MET A O 1
ATOM 611 N N . ARG A 1 88 ? -44.405 -6.323 87.350 1.00 49.84 88 ARG A N 1
ATOM 612 C CA . ARG A 1 88 ? -44.811 -7.276 86.299 1.00 49.84 88 ARG A CA 1
ATOM 613 C C . ARG A 1 88 ? -45.616 -6.604 85.193 1.00 49.84 88 ARG A C 1
ATOM 615 O O . ARG A 1 88 ? -45.432 -6.957 84.033 1.00 49.84 88 ARG A O 1
ATOM 622 N N . GLU A 1 89 ? -46.427 -5.616 85.560 1.00 50.53 89 GLU A N 1
ATOM 623 C CA . GLU A 1 89 ? -46.992 -4.655 84.616 1.00 50.53 89 GLU A CA 1
ATOM 624 C C . GLU A 1 89 ? -45.831 -3.867 84.018 1.00 50.53 89 GLU A C 1
ATOM 626 O O . GLU A 1 89 ? -45.491 -4.119 82.872 1.00 50.53 89 GLU A O 1
ATOM 631 N N . VAL A 1 90 ? -45.052 -3.120 84.807 1.00 51.19 90 VAL A N 1
ATOM 632 C CA . VAL A 1 90 ? -43.949 -2.297 84.277 1.00 51.19 90 VAL A CA 1
ATOM 633 C C . VAL A 1 90 ? -42.900 -3.108 83.501 1.00 51.19 90 VAL A C 1
ATOM 635 O O . VAL A 1 90 ? -42.434 -2.627 82.486 1.00 51.19 90 VAL A O 1
ATOM 638 N N . ASN A 1 91 ? -42.551 -4.348 83.862 1.00 53.75 91 ASN A N 1
ATOM 639 C CA . ASN A 1 91 ? -41.631 -5.177 83.063 1.00 53.75 91 ASN A CA 1
ATOM 640 C C . ASN A 1 91 ? -42.312 -5.762 81.812 1.00 53.75 91 ASN A C 1
ATOM 642 O O . ASN A 1 91 ? -41.667 -5.854 80.780 1.00 53.75 91 ASN A O 1
ATOM 646 N N . GLY A 1 92 ? -43.609 -6.080 81.836 1.00 58.88 92 GLY A N 1
ATOM 647 C CA . GLY A 1 92 ? -44.365 -6.480 80.644 1.00 58.88 92 GLY A CA 1
ATOM 648 C C . GLY A 1 92 ? -44.562 -5.335 79.645 1.00 58.88 92 GLY A C 1
ATOM 649 O O . GLY A 1 92 ? -44.347 -5.534 78.451 1.00 58.88 92 GLY A O 1
ATOM 650 N N . GLU A 1 93 ? -44.894 -4.130 80.117 1.00 58.00 93 GLU A N 1
ATOM 651 C CA . GLU A 1 93 ? -45.090 -2.944 79.268 1.00 58.00 93 GLU A CA 1
ATOM 652 C C . GLU A 1 93 ? -43.763 -2.292 78.864 1.00 58.00 93 GLU A C 1
ATOM 654 O O . GLU A 1 93 ? -43.640 -1.871 77.721 1.00 58.00 93 GLU A O 1
ATOM 659 N N . LEU A 1 94 ? -42.729 -2.288 79.715 1.00 60.88 94 LEU A N 1
ATOM 660 C CA . LEU A 1 94 ? -41.374 -1.860 79.333 1.00 60.88 94 LEU A CA 1
ATOM 661 C C . LEU A 1 94 ? -40.766 -2.828 78.313 1.00 60.88 94 LEU A C 1
ATOM 663 O O . LEU A 1 94 ? -40.137 -2.389 77.355 1.00 60.88 94 LEU A O 1
ATOM 667 N N . ASN A 1 95 ? -40.981 -4.137 78.466 1.00 68.31 95 ASN A N 1
ATOM 668 C CA . ASN A 1 95 ? -40.500 -5.130 77.510 1.00 68.31 95 ASN A CA 1
ATOM 669 C C . ASN A 1 95 ? -41.315 -5.061 76.205 1.00 68.31 95 ASN A C 1
ATOM 671 O O . ASN A 1 95 ? -40.717 -5.025 75.135 1.00 68.31 95 ASN A O 1
ATOM 675 N N . ALA A 1 96 ? -42.643 -4.892 76.254 1.00 73.94 96 ALA A N 1
ATOM 676 C CA . ALA A 1 96 ? -43.476 -4.654 75.068 1.00 73.94 96 ALA A CA 1
ATOM 677 C C . ALA A 1 96 ? -43.136 -3.336 74.346 1.00 73.94 96 ALA A C 1
ATOM 679 O O . ALA A 1 96 ? -43.030 -3.328 73.121 1.00 73.94 96 ALA A O 1
ATOM 680 N N . ALA A 1 97 ? -42.896 -2.245 75.078 1.00 77.25 97 ALA A N 1
ATOM 681 C CA . ALA A 1 97 ? -42.463 -0.966 74.521 1.00 77.25 97 ALA A CA 1
ATOM 682 C C . ALA A 1 97 ? -41.041 -1.047 73.947 1.00 77.25 97 ALA A C 1
ATOM 684 O O . ALA A 1 97 ? -40.793 -0.519 72.864 1.00 77.25 97 ALA A O 1
ATOM 685 N N . SER A 1 98 ? -40.116 -1.755 74.609 1.00 81.06 98 SER A N 1
ATOM 686 C CA . SER A 1 98 ? -38.762 -1.975 74.083 1.00 81.06 98 SER A CA 1
ATOM 687 C C . SER A 1 98 ? -38.773 -2.859 72.833 1.00 81.06 98 SER A C 1
ATOM 689 O O . SER A 1 98 ? -38.074 -2.552 71.871 1.00 81.06 98 SER A O 1
ATOM 691 N N . ASN A 1 99 ? -39.627 -3.888 72.795 1.00 81.44 99 ASN A N 1
ATOM 692 C CA . ASN A 1 99 ? -39.809 -4.752 71.632 1.00 81.44 99 ASN A CA 1
ATOM 693 C C . ASN A 1 99 ? -40.455 -3.981 70.476 1.00 81.44 99 ASN A C 1
ATOM 695 O O . ASN A 1 99 ? -39.991 -4.082 69.346 1.00 81.44 99 ASN A O 1
ATOM 699 N N . ALA A 1 100 ? -41.470 -3.152 70.736 1.00 85.38 100 ALA A N 1
ATOM 700 C CA . ALA A 1 100 ? -42.064 -2.281 69.722 1.00 85.38 100 ALA A CA 1
ATOM 701 C C . ALA A 1 100 ? -41.049 -1.263 69.174 1.00 85.38 100 ALA A C 1
ATOM 703 O O . ALA A 1 100 ? -41.004 -1.014 67.968 1.00 85.38 100 ALA A O 1
ATOM 704 N N . HIS A 1 101 ? -40.192 -0.714 70.040 1.00 86.25 101 HIS A N 1
ATOM 705 C CA . HIS A 1 101 ? -39.112 0.175 69.629 1.00 86.25 101 HIS A CA 1
ATOM 706 C C . HIS A 1 101 ? -38.064 -0.557 68.780 1.00 86.25 101 HIS A C 1
ATOM 708 O O . HIS A 1 101 ? -37.706 -0.059 67.719 1.00 86.25 101 HIS A O 1
ATOM 714 N N . GLN A 1 102 ? -37.633 -1.760 69.176 1.00 89.94 102 GLN A N 1
ATOM 715 C CA . GLN A 1 102 ? -36.718 -2.596 68.387 1.00 89.94 102 GLN A CA 1
ATOM 716 C C . GLN A 1 102 ? -37.310 -3.003 67.034 1.00 89.94 102 GLN A C 1
ATOM 718 O O . GLN A 1 102 ? -36.619 -2.984 66.021 1.00 89.94 102 GLN A O 1
ATOM 723 N N . ILE A 1 103 ? -38.598 -3.338 66.982 1.00 92.19 103 ILE A N 1
ATOM 724 C CA . ILE A 1 103 ? -39.282 -3.643 65.722 1.00 92.19 103 ILE A CA 1
ATOM 725 C C . ILE A 1 103 ? -39.301 -2.404 64.820 1.00 92.19 103 ILE A C 1
ATOM 727 O O . ILE A 1 103 ? -39.006 -2.516 63.634 1.00 92.19 103 ILE A O 1
ATOM 731 N N . SER A 1 104 ? -39.578 -1.220 65.372 1.00 92.25 104 SER A N 1
ATOM 732 C CA . SER A 1 104 ? -39.543 0.044 64.626 1.00 92.25 104 SER A CA 1
ATOM 733 C C . SER A 1 104 ? -38.136 0.383 64.117 1.00 92.25 104 SER A C 1
ATOM 735 O O . SER A 1 104 ? -37.969 0.748 62.953 1.00 92.25 104 SER A O 1
ATOM 737 N N . THR A 1 105 ? -37.093 0.206 64.936 1.00 93.88 105 THR A N 1
ATOM 738 C CA . THR A 1 105 ? -35.709 0.443 64.499 1.00 93.88 105 THR A CA 1
ATOM 739 C C . THR A 1 105 ? -35.283 -0.545 63.416 1.00 93.88 105 THR A C 1
ATOM 741 O O . THR A 1 105 ? -34.709 -0.116 62.416 1.00 93.88 105 THR A O 1
ATOM 744 N N . LEU A 1 106 ? -35.625 -1.830 63.545 1.00 95.19 106 LEU A N 1
ATOM 745 C CA . LEU A 1 106 ? -35.375 -2.843 62.515 1.00 95.19 106 LEU A CA 1
ATOM 746 C C . LEU A 1 106 ? -36.143 -2.552 61.221 1.00 95.19 1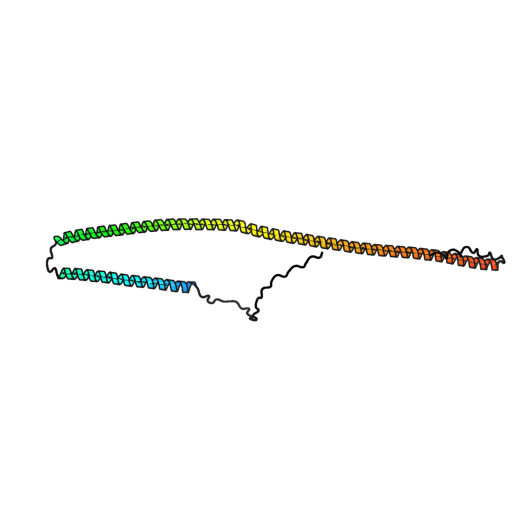06 LEU A C 1
ATOM 748 O O . LEU A 1 106 ? -35.581 -2.683 60.137 1.00 95.19 106 LEU A O 1
ATOM 752 N N . GLN A 1 107 ? -37.399 -2.105 61.306 1.00 95.12 107 GLN A N 1
ATOM 753 C CA . GLN A 1 107 ? -38.185 -1.692 60.139 1.00 95.12 107 GLN A CA 1
ATOM 754 C C . GLN A 1 107 ? -37.563 -0.481 59.435 1.00 95.12 107 GLN A C 1
ATOM 756 O O . GLN A 1 107 ? -37.459 -0.470 58.208 1.00 95.12 107 GLN A O 1
ATOM 761 N N . ASN A 1 108 ? -37.083 0.506 60.194 1.00 95.25 108 ASN A N 1
ATOM 762 C CA . ASN A 1 108 ? -36.388 1.668 59.641 1.00 95.25 108 ASN A CA 1
ATOM 763 C C . ASN A 1 108 ? -35.056 1.278 58.984 1.00 95.25 108 ASN A C 1
ATOM 765 O O . ASN A 1 108 ? -34.747 1.752 57.890 1.00 95.25 108 ASN A O 1
ATOM 769 N N . GLN A 1 109 ? -34.284 0.385 59.609 1.00 95.81 109 GLN A N 1
ATOM 770 C CA . GLN A 1 109 ? -33.040 -0.141 59.039 1.00 95.81 109 GLN A CA 1
ATOM 771 C C . GLN A 1 109 ? -33.294 -0.939 57.759 1.00 95.81 109 GLN A C 1
ATOM 773 O O . GLN A 1 109 ? -32.583 -0.755 56.775 1.00 95.81 109 GLN A O 1
ATOM 778 N N . LEU A 1 110 ? -34.330 -1.779 57.744 1.00 96.44 110 LEU A N 1
ATOM 779 C CA . LEU A 1 110 ? -34.719 -2.565 56.578 1.00 96.44 110 LEU A CA 1
ATOM 780 C C . LEU A 1 110 ? -35.185 -1.661 55.430 1.00 96.44 110 LEU A C 1
ATOM 782 O O . LEU A 1 110 ? -34.743 -1.848 54.301 1.00 96.44 110 LEU A O 1
ATOM 786 N N . SER A 1 111 ? -36.002 -0.646 55.719 1.00 97.19 111 SER A N 1
ATOM 787 C CA . SER A 1 111 ? -36.421 0.369 54.742 1.00 97.19 111 SER A CA 1
ATOM 788 C C . SER A 1 111 ? -35.220 1.122 54.155 1.00 97.19 111 SER A C 1
ATOM 790 O O . SER A 1 111 ? -35.085 1.228 52.936 1.00 97.19 111 SER A O 1
ATOM 792 N N . SER A 1 112 ? -34.291 1.568 55.006 1.00 97.50 112 SER A N 1
ATOM 793 C CA . SER A 1 112 ? -33.057 2.238 54.579 1.00 97.50 112 SER A CA 1
ATOM 794 C C . SER A 1 112 ? -32.182 1.328 53.707 1.00 97.50 112 SER A C 1
ATOM 796 O O . SER A 1 112 ? -31.748 1.726 52.627 1.00 97.50 112 SER A O 1
ATOM 798 N N . ALA A 1 113 ? -31.986 0.069 54.110 1.00 96.38 113 ALA A N 1
ATOM 799 C CA . ALA A 1 113 ? -31.237 -0.914 53.331 1.00 96.38 113 ALA A CA 1
ATOM 800 C C . ALA A 1 113 ? -31.903 -1.215 51.977 1.00 96.38 113 ALA A C 1
ATOM 802 O O . ALA A 1 113 ? -31.226 -1.331 50.959 1.00 96.38 113 ALA A O 1
ATOM 803 N N . GLN A 1 114 ? -33.232 -1.298 51.925 1.00 97.62 114 GLN A N 1
ATOM 804 C CA . GLN A 1 114 ? -33.956 -1.475 50.666 1.00 97.62 114 GLN A CA 1
ATOM 805 C C . GLN A 1 114 ? -33.789 -0.266 49.741 1.00 97.62 114 GLN A C 1
ATOM 807 O O . GLN A 1 114 ? -33.570 -0.443 48.542 1.00 97.62 114 GLN A O 1
ATOM 812 N N . GLN A 1 115 ? -33.826 0.954 50.283 1.00 97.69 115 GLN A N 1
ATOM 813 C CA . GLN A 1 115 ? -33.572 2.166 49.506 1.00 97.69 115 GLN A CA 1
ATOM 814 C C . GLN A 1 115 ? -32.145 2.191 48.950 1.00 97.69 115 GLN A C 1
ATOM 816 O O . GLN A 1 115 ? -31.967 2.445 47.759 1.00 97.69 115 GLN A O 1
ATOM 821 N N . THR A 1 116 ? -31.129 1.861 49.753 1.00 97.88 116 THR A N 1
ATOM 822 C CA . THR A 1 116 ? -29.737 1.825 49.272 1.00 97.88 116 THR A CA 1
ATOM 823 C C . THR A 1 116 ? -29.516 0.742 48.220 1.00 97.88 116 THR A C 1
ATOM 825 O O . THR A 1 116 ? -28.874 1.015 47.208 1.00 97.88 116 THR A O 1
ATOM 828 N N . ILE A 1 117 ? -30.109 -0.445 48.384 1.00 97.88 117 ILE A N 1
ATOM 829 C CA . ILE A 1 117 ? -30.087 -1.503 47.363 1.00 97.88 117 ILE A CA 1
ATOM 830 C C . ILE A 1 117 ? -30.756 -1.009 46.075 1.00 97.88 117 ILE A C 1
ATOM 832 O O . ILE A 1 117 ? -30.205 -1.192 44.990 1.00 97.88 117 ILE A O 1
ATOM 836 N N . SER A 1 118 ? -31.904 -0.335 46.165 1.00 97.94 118 SER A N 1
ATOM 837 C CA . SER A 1 118 ? -32.579 0.213 44.981 1.00 97.94 118 SER A CA 1
ATOM 838 C C . SER A 1 118 ? -31.730 1.272 44.258 1.00 97.94 118 SER A C 1
ATOM 840 O O . SER A 1 118 ? -31.633 1.267 43.032 1.00 97.94 118 SER A O 1
ATOM 842 N N . ALA A 1 119 ? -31.026 2.127 45.005 1.00 97.75 119 ALA A N 1
ATOM 843 C CA . ALA A 1 119 ? -30.133 3.129 44.438 1.00 97.75 119 ALA A CA 1
ATOM 844 C C . ALA A 1 119 ? -28.908 2.482 43.771 1.00 97.75 119 ALA A C 1
ATOM 846 O O . ALA A 1 119 ? -28.585 2.805 42.631 1.00 97.75 119 ALA A O 1
ATOM 847 N N . LEU A 1 120 ? -28.260 1.525 44.442 1.00 97.94 120 LEU A N 1
ATOM 848 C CA . LEU A 1 120 ? -27.100 0.802 43.911 1.00 97.94 120 LEU A CA 1
ATOM 849 C C . LEU A 1 120 ? -27.446 -0.052 42.685 1.00 97.94 120 LEU A C 1
ATOM 851 O O . LEU A 1 120 ? -26.650 -0.165 41.758 1.00 97.94 120 LEU A O 1
ATOM 855 N N . THR A 1 121 ? -28.633 -0.651 42.649 1.00 98.00 121 THR A N 1
ATOM 856 C CA . THR A 1 121 ? -29.090 -1.418 41.479 1.00 98.00 121 THR A CA 1
ATOM 857 C C . THR A 1 121 ? -29.377 -0.503 40.291 1.00 98.00 121 THR A C 1
ATOM 859 O O . THR A 1 121 ? -28.979 -0.825 39.169 1.00 98.00 121 THR A O 1
ATOM 862 N N . ALA A 1 122 ? -29.972 0.672 40.522 1.00 97.94 122 ALA A N 1
ATOM 863 C CA . ALA A 1 122 ? -30.163 1.679 39.482 1.00 97.94 122 ALA A CA 1
ATOM 864 C C . ALA A 1 122 ? -28.824 2.191 38.921 1.00 97.94 122 ALA A C 1
ATOM 866 O O . ALA A 1 122 ? -28.652 2.253 37.701 1.00 97.94 122 ALA A O 1
ATOM 867 N N . THR A 1 123 ? -27.844 2.494 39.781 1.00 98.00 123 THR A N 1
ATOM 868 C CA . THR A 1 123 ? -26.518 2.944 39.323 1.00 98.00 123 THR A CA 1
ATOM 869 C C . THR A 1 123 ? -25.767 1.846 38.578 1.00 98.00 123 THR A C 1
ATOM 871 O O . THR A 1 123 ? -25.197 2.113 37.524 1.00 98.00 123 THR A O 1
ATOM 874 N N . ASN A 1 124 ? -25.812 0.601 39.056 1.00 97.88 124 ASN A N 1
ATOM 875 C CA . ASN A 1 124 ? -25.179 -0.531 38.380 1.00 97.88 124 ASN A CA 1
ATOM 876 C C . ASN A 1 124 ? -25.802 -0.788 36.995 1.00 97.88 124 ASN A C 1
ATOM 878 O O . ASN A 1 124 ? -25.090 -0.994 36.012 1.00 97.88 124 ASN A O 1
ATOM 882 N N . THR A 1 125 ? -27.128 -0.662 36.882 1.00 98.19 125 THR A N 1
ATOM 883 C CA . THR A 1 125 ? -27.828 -0.745 35.590 1.00 98.19 125 THR A CA 1
ATOM 884 C C . THR A 1 125 ? -27.365 0.361 34.638 1.00 98.19 125 THR A C 1
ATOM 886 O O . THR A 1 125 ? -27.059 0.087 33.479 1.00 98.19 125 THR A O 1
ATOM 889 N N . SER A 1 126 ? -27.235 1.599 35.128 1.00 98.06 126 SER A N 1
ATOM 890 C CA . SER A 1 126 ? -26.726 2.721 34.329 1.00 98.06 126 SER A CA 1
ATOM 891 C C . SER A 1 126 ? -25.277 2.520 33.877 1.00 98.06 126 SER A C 1
ATOM 893 O O . SER A 1 126 ? -24.948 2.843 32.738 1.00 98.06 126 SER A O 1
ATOM 895 N N . LEU A 1 127 ? -24.406 1.999 34.745 1.00 98.00 127 LEU A N 1
ATOM 896 C CA . LEU A 1 127 ? -23.011 1.716 34.399 1.00 98.00 127 LEU A CA 1
ATOM 897 C C . LEU A 1 127 ? -22.901 0.581 33.378 1.00 98.00 127 LEU A C 1
ATOM 899 O O . LEU A 1 127 ? -22.096 0.668 32.456 1.00 98.00 127 LEU A O 1
ATOM 903 N N . SER A 1 128 ? -23.737 -0.449 33.505 1.00 98.19 128 SER A N 1
ATOM 904 C CA . SER A 1 128 ? -23.789 -1.563 32.553 1.00 98.19 128 SER A CA 1
ATOM 905 C C . SER A 1 128 ? -24.258 -1.105 31.168 1.00 98.19 128 SER A C 1
ATOM 907 O O . SER A 1 128 ? -23.691 -1.514 30.154 1.00 98.19 128 SER A O 1
ATOM 909 N N . ALA A 1 129 ? -25.248 -0.208 31.112 1.00 98.19 129 ALA A N 1
ATOM 910 C CA . ALA A 1 129 ? -25.673 0.414 29.859 1.00 98.19 129 ALA A CA 1
ATOM 911 C C . ALA A 1 129 ? -24.527 1.212 29.217 1.00 98.19 129 ALA A C 1
ATOM 913 O O . ALA A 1 129 ? -24.218 1.013 28.047 1.00 98.19 129 ALA A O 1
ATOM 914 N N . LEU A 1 130 ? -23.826 2.031 30.008 1.00 98.31 130 LEU A N 1
ATOM 915 C CA . LEU A 1 130 ? -22.694 2.816 29.521 1.00 98.31 130 LEU A CA 1
ATOM 916 C C . LEU A 1 130 ? -21.542 1.934 29.004 1.00 98.31 130 LEU A C 1
ATOM 918 O O . LEU A 1 130 ? -20.937 2.251 27.983 1.00 98.31 130 LEU A O 1
ATOM 922 N N . LEU A 1 131 ? -21.240 0.823 29.684 1.00 98.31 131 LEU A N 1
ATOM 923 C CA . LEU A 1 131 ? -20.252 -0.156 29.218 1.00 98.31 131 LEU A CA 1
ATOM 924 C C . LEU A 1 131 ? -20.639 -0.707 27.837 1.00 98.31 131 LEU A C 1
ATOM 926 O O . LEU A 1 131 ? -19.809 -0.738 26.932 1.00 98.31 131 LEU A O 1
ATOM 930 N N . THR A 1 132 ? -21.910 -1.074 27.671 1.00 98.38 132 THR A N 1
ATOM 931 C CA . THR A 1 132 ? -22.444 -1.597 26.405 1.00 98.38 132 THR A CA 1
ATOM 932 C C . THR A 1 132 ? -22.323 -0.558 25.285 1.00 98.38 132 THR A C 1
ATOM 934 O O . THR A 1 132 ? -21.902 -0.883 24.172 1.00 98.38 132 THR A O 1
ATOM 937 N N . ASP A 1 133 ? -22.609 0.713 25.581 1.00 98.12 133 ASP A N 1
ATOM 938 C CA . ASP A 1 133 ? -22.441 1.811 24.628 1.00 98.12 133 ASP A CA 1
ATOM 939 C C . ASP A 1 133 ? -20.971 1.978 24.215 1.00 98.12 133 ASP A C 1
ATOM 941 O O . ASP A 1 133 ? -20.680 2.095 23.021 1.00 98.12 133 ASP A O 1
ATOM 945 N N . TYR A 1 134 ? -20.025 1.916 25.161 1.00 98.50 134 TYR A N 1
ATOM 946 C CA . TYR A 1 134 ? -18.592 1.963 24.851 1.00 98.50 134 TYR A CA 1
ATOM 947 C C . TYR A 1 134 ? -18.134 0.782 23.997 1.00 98.50 134 TYR A C 1
ATOM 949 O O . TYR A 1 134 ? -17.376 0.976 23.044 1.00 98.50 134 TYR A O 1
ATOM 957 N N . GLU A 1 135 ? -18.595 -0.430 24.296 1.00 97.88 135 GLU A N 1
ATOM 958 C CA . GLU A 1 135 ? -18.300 -1.614 23.487 1.00 97.88 135 GLU A CA 1
ATOM 959 C C . GLU A 1 135 ? -18.838 -1.461 22.055 1.00 97.88 135 GLU A C 1
ATOM 961 O O . GLU A 1 135 ? -18.133 -1.752 21.081 1.00 97.88 135 GLU A O 1
ATOM 966 N N . SER A 1 136 ? -20.050 -0.919 21.901 1.00 98.00 136 SER A N 1
ATOM 967 C CA . SER A 1 136 ? -20.646 -0.632 20.591 1.00 98.00 136 SER A CA 1
ATOM 968 C C . SER A 1 136 ? -19.865 0.446 19.817 1.00 98.00 136 SER A C 1
ATOM 970 O O . SER A 1 136 ? -19.600 0.315 18.619 1.00 98.00 136 SER A O 1
ATOM 972 N N . ALA A 1 137 ? -19.412 1.495 20.506 1.00 98.12 137 ALA A N 1
ATOM 973 C CA . ALA A 1 137 ? -18.641 2.570 19.901 1.00 98.12 137 ALA A CA 1
ATOM 974 C C . ALA A 1 137 ? -17.254 2.080 19.467 1.00 98.12 137 ALA A C 1
ATOM 976 O O . ALA A 1 137 ? -16.809 2.387 18.361 1.00 98.12 137 ALA A O 1
ATOM 977 N N . LEU A 1 138 ? -16.579 1.278 20.297 1.00 97.69 138 LEU A N 1
ATOM 978 C CA . LEU A 1 138 ? -15.279 0.691 19.972 1.00 97.69 138 LEU A CA 1
ATOM 979 C C . LEU A 1 138 ? -15.365 -0.291 18.806 1.00 97.69 138 LEU A C 1
ATOM 981 O O . LEU A 1 138 ? -14.505 -0.264 17.926 1.00 97.69 138 LEU A O 1
ATOM 985 N N . THR A 1 139 ? -16.399 -1.131 18.762 1.00 97.81 139 THR A N 1
ATOM 986 C CA . THR A 1 139 ? -16.614 -2.043 17.630 1.00 97.81 139 THR A CA 1
ATOM 987 C C . THR A 1 139 ? -16.857 -1.275 16.333 1.00 97.81 139 THR A C 1
ATOM 989 O O . THR A 1 139 ? -16.216 -1.584 15.328 1.00 97.81 139 THR A O 1
ATOM 992 N N . LEU A 1 140 ? -17.673 -0.215 16.356 1.00 97.62 140 LEU A N 1
ATOM 993 C CA . LEU A 1 140 ? -17.872 0.659 15.197 1.00 97.62 140 LEU A CA 1
ATOM 994 C C . LEU A 1 140 ? -16.574 1.362 14.771 1.00 97.62 140 LEU A C 1
ATOM 996 O O . LEU A 1 140 ? -16.255 1.410 13.583 1.00 97.62 140 LEU A O 1
ATOM 1000 N N . LEU A 1 141 ? -15.806 1.895 15.725 1.00 97.94 141 LEU A N 1
ATOM 1001 C CA . LEU A 1 141 ? -14.540 2.570 15.442 1.00 97.94 141 LEU A CA 1
ATOM 1002 C C . LEU A 1 141 ? -13.557 1.593 14.786 1.00 97.94 141 LEU A C 1
ATOM 1004 O O . LEU A 1 141 ? -12.977 1.909 13.750 1.00 97.94 141 LEU A O 1
ATOM 1008 N N . LEU A 1 142 ? -13.412 0.383 15.328 1.00 97.31 142 LEU A N 1
ATOM 1009 C CA . LEU A 1 142 ? -12.546 -0.649 14.756 1.00 97.31 142 LEU A CA 1
ATOM 1010 C C . LEU A 1 142 ? -13.003 -1.090 13.359 1.00 97.31 142 LEU A C 1
ATOM 1012 O O . LEU A 1 142 ? -12.151 -1.280 12.484 1.00 97.31 142 LEU A O 1
ATOM 1016 N N . ASP A 1 143 ? -14.315 -1.192 13.130 1.00 97.06 143 ASP A N 1
ATOM 1017 C CA . ASP A 1 143 ? -14.897 -1.507 11.822 1.00 97.06 143 ASP A CA 1
ATOM 1018 C C . ASP A 1 143 ? -14.584 -0.433 10.769 1.00 97.06 143 ASP A C 1
ATOM 1020 O O . ASP A 1 143 ? -14.417 -0.755 9.598 1.00 97.06 143 ASP A O 1
ATOM 1024 N N . LYS A 1 144 ? -14.434 0.841 11.157 1.00 97.06 144 LYS A N 1
ATOM 1025 C CA . LYS A 1 144 ? -14.065 1.924 10.221 1.00 97.06 144 LYS A CA 1
ATOM 1026 C C . LYS A 1 144 ? -12.562 2.160 10.117 1.00 97.06 144 LYS A C 1
ATOM 1028 O O . LYS A 1 144 ? -12.057 2.427 9.027 1.00 97.06 144 LYS A O 1
ATOM 1033 N N . LEU A 1 145 ? -11.828 2.027 11.216 1.00 97.69 145 LEU A N 1
ATOM 1034 C CA . LEU A 1 145 ? -10.396 2.310 11.271 1.00 97.69 145 LEU A CA 1
ATOM 1035 C C . LEU A 1 145 ? -9.587 1.303 10.459 1.00 97.69 145 LEU A C 1
ATOM 1037 O O . LEU A 1 145 ? -8.691 1.700 9.716 1.00 97.69 145 LEU A O 1
ATOM 1041 N N . ARG A 1 146 ? -9.903 0.007 10.565 1.00 96.62 146 ARG A N 1
ATOM 1042 C CA . ARG A 1 146 ? -9.179 -1.043 9.835 1.00 96.62 146 ARG A CA 1
ATOM 1043 C C . ARG A 1 146 ? -9.255 -0.863 8.310 1.00 96.62 146 ARG A C 1
ATOM 1045 O O . ARG A 1 146 ? -8.192 -0.813 7.687 1.00 96.62 146 ARG A O 1
ATOM 1052 N N . PRO A 1 147 ? -10.443 -0.736 7.684 1.00 97.00 147 PRO A N 1
ATOM 1053 C CA . PRO A 1 147 ? -10.523 -0.512 6.245 1.00 97.00 147 PRO A CA 1
ATOM 1054 C C . PRO A 1 147 ? -9.958 0.849 5.838 1.00 97.00 147 PRO A C 1
ATOM 1056 O O . PRO A 1 147 ? -9.338 0.934 4.782 1.00 97.00 147 PRO A O 1
ATOM 1059 N N . TYR A 1 148 ? -10.091 1.893 6.665 1.00 98.25 148 TYR A N 1
ATOM 1060 C CA . TYR A 1 148 ? -9.464 3.186 6.386 1.00 98.25 148 TYR A CA 1
ATOM 1061 C C . TYR A 1 148 ? -7.934 3.083 6.320 1.00 98.25 148 TYR A C 1
ATOM 1063 O O . TYR A 1 148 ? -7.339 3.487 5.324 1.00 98.25 148 TYR A O 1
ATOM 1071 N N . ALA A 1 149 ? -7.291 2.488 7.329 1.00 97.75 149 ALA A N 1
ATOM 1072 C CA . ALA A 1 149 ? -5.838 2.317 7.354 1.00 97.75 149 ALA A CA 1
ATOM 1073 C C . ALA A 1 149 ? -5.343 1.465 6.172 1.00 97.75 149 ALA A C 1
ATOM 1075 O O . ALA A 1 149 ? -4.336 1.787 5.535 1.00 97.75 149 ALA A O 1
ATOM 1076 N N . TYR A 1 150 ? -6.078 0.404 5.830 1.00 98.00 150 TYR A N 1
ATOM 1077 C CA . TYR A 1 150 ? -5.763 -0.434 4.676 1.00 98.00 150 TYR A CA 1
ATOM 1078 C C . TYR A 1 150 ? -5.917 0.316 3.343 1.00 98.00 150 TYR A C 1
ATOM 1080 O O . TYR A 1 150 ? -5.025 0.279 2.496 1.00 98.00 150 TYR A O 1
ATOM 1088 N N . SER A 1 151 ? -7.020 1.043 3.162 1.00 98.31 151 SER A N 1
ATOM 1089 C CA . SER A 1 151 ? -7.267 1.848 1.962 1.00 98.31 151 SER A CA 1
ATOM 1090 C C . SER A 1 151 ? -6.207 2.939 1.801 1.00 98.31 151 SER A C 1
ATOM 1092 O O . SER A 1 151 ? -5.632 3.101 0.725 1.00 98.31 151 SER A O 1
ATOM 1094 N N . GLN A 1 152 ? -5.859 3.622 2.893 1.00 98.38 152 GLN A N 1
ATOM 1095 C CA . GLN A 1 152 ? -4.854 4.679 2.894 1.00 98.38 152 GLN A CA 1
ATOM 1096 C C . GLN A 1 152 ? -3.461 4.154 2.534 1.00 98.38 152 GLN A C 1
ATOM 1098 O O . GLN A 1 152 ? -2.785 4.727 1.681 1.00 98.38 152 GLN A O 1
ATOM 1103 N N . THR A 1 153 ? -3.027 3.047 3.144 1.00 98.31 153 THR A N 1
ATOM 1104 C CA . THR A 1 153 ? -1.731 2.425 2.817 1.00 98.31 153 THR A CA 1
ATOM 1105 C C . THR A 1 153 ? -1.696 1.931 1.372 1.00 98.31 153 THR A C 1
ATOM 1107 O O . THR A 1 153 ? -0.706 2.144 0.673 1.00 98.31 153 THR A O 1
ATOM 1110 N N . THR A 1 154 ? -2.797 1.358 0.882 1.00 98.50 154 THR A N 1
ATOM 1111 C CA . THR A 1 154 ? -2.934 0.926 -0.516 1.00 98.50 154 THR A CA 1
ATOM 1112 C C . THR A 1 154 ? -2.854 2.108 -1.482 1.00 98.50 154 THR A C 1
ATOM 1114 O O . THR A 1 154 ? -2.136 2.031 -2.477 1.00 98.50 154 THR A O 1
ATOM 1117 N N . SER A 1 155 ? -3.526 3.218 -1.172 1.00 98.38 155 SER A N 1
ATOM 1118 C CA . SER A 1 155 ? -3.496 4.453 -1.965 1.00 98.38 155 SER A CA 1
ATOM 1119 C C . SER A 1 155 ? -2.086 5.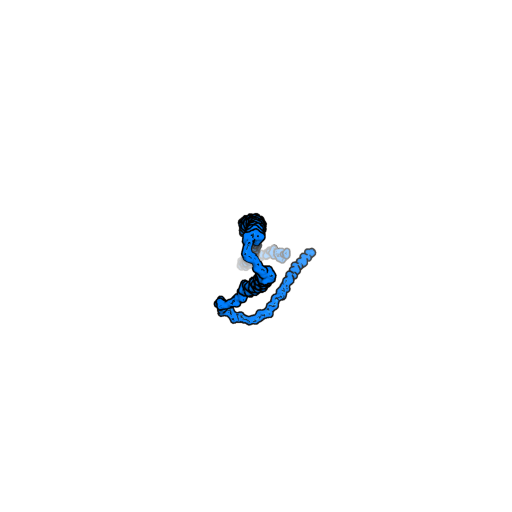052 -2.043 1.00 98.38 155 SER A C 1
ATOM 1121 O O . SER A 1 155 ? -1.589 5.343 -3.131 1.00 98.38 155 SER A O 1
ATOM 1123 N N . ILE A 1 156 ? -1.384 5.138 -0.907 1.00 98.44 156 ILE A N 1
ATOM 1124 C CA . ILE A 1 156 ? 0.010 5.605 -0.848 1.00 98.44 156 ILE A CA 1
ATOM 1125 C C . ILE A 1 156 ? 0.924 4.702 -1.686 1.00 98.44 156 ILE A C 1
ATOM 1127 O O . ILE A 1 156 ? 1.716 5.193 -2.492 1.00 98.44 156 ILE A O 1
ATOM 1131 N N . LEU A 1 157 ? 0.799 3.378 -1.556 1.00 98.44 157 LEU A N 1
ATOM 1132 C CA . LEU A 1 157 ? 1.585 2.433 -2.352 1.00 98.44 157 LEU A CA 1
ATOM 1133 C C . LEU A 1 157 ? 1.285 2.545 -3.850 1.00 98.44 157 LEU A C 1
ATOM 1135 O O . LEU A 1 157 ? 2.210 2.474 -4.658 1.00 98.44 157 LEU A O 1
ATOM 1139 N N . ALA A 1 158 ? 0.019 2.723 -4.232 1.00 98.31 158 ALA A N 1
ATOM 1140 C CA . ALA A 1 158 ? -0.372 2.924 -5.623 1.00 98.31 158 ALA A CA 1
ATOM 1141 C C . ALA A 1 158 ? 0.250 4.205 -6.195 1.00 98.31 158 ALA A C 1
ATOM 1143 O O . ALA A 1 158 ? 0.781 4.180 -7.303 1.00 98.31 158 ALA A O 1
ATOM 1144 N N . LEU A 1 159 ? 0.271 5.286 -5.413 1.00 98.38 159 LEU A N 1
ATOM 1145 C CA . LEU A 1 159 ? 0.901 6.547 -5.791 1.00 98.38 159 LEU A CA 1
ATOM 1146 C C . LEU A 1 159 ? 2.415 6.387 -5.985 1.00 98.38 159 LEU A C 1
ATOM 1148 O O . LEU A 1 159 ? 2.947 6.803 -7.013 1.00 98.38 159 LEU A O 1
ATOM 1152 N N . HIS A 1 160 ? 3.108 5.732 -5.049 1.00 98.62 160 HIS A N 1
ATOM 1153 C CA . HIS A 1 160 ? 4.540 5.456 -5.195 1.00 98.62 160 HIS A CA 1
ATOM 1154 C C . HIS A 1 160 ? 4.838 4.598 -6.426 1.00 98.62 160 HIS A C 1
ATOM 1156 O O . HIS A 1 160 ? 5.743 4.927 -7.189 1.00 98.62 160 HIS A O 1
ATOM 1162 N N . LYS A 1 161 ? 4.057 3.537 -6.658 1.00 98.44 161 LYS A N 1
ATOM 1163 C CA . LYS A 1 161 ? 4.192 2.692 -7.853 1.00 98.44 161 LYS A CA 1
ATOM 1164 C C . LYS A 1 161 ? 3.958 3.484 -9.137 1.00 98.44 161 LYS A C 1
ATOM 1166 O O . LYS A 1 161 ? 4.716 3.324 -10.085 1.00 98.44 161 LYS A O 1
ATOM 1171 N N . HIS A 1 162 ? 2.945 4.346 -9.157 1.00 98.44 162 HIS A N 1
ATOM 1172 C CA . HIS A 1 162 ? 2.623 5.180 -10.310 1.00 98.44 162 HIS A CA 1
ATOM 1173 C C . HIS A 1 162 ? 3.762 6.149 -10.648 1.00 98.44 162 HIS A C 1
ATOM 1175 O O . HIS A 1 162 ? 4.213 6.192 -11.789 1.00 98.44 162 HIS A O 1
ATOM 1181 N N . TYR A 1 163 ? 4.279 6.889 -9.663 1.00 98.56 163 TYR A N 1
ATOM 1182 C CA . TYR A 1 163 ? 5.388 7.814 -9.911 1.00 98.56 163 TYR A CA 1
ATOM 1183 C C . TYR A 1 163 ? 6.696 7.098 -10.240 1.00 98.56 163 TYR A C 1
ATOM 1185 O O . TYR A 1 163 ? 7.455 7.591 -11.070 1.00 98.56 163 TYR A O 1
ATOM 1193 N N . GLN A 1 164 ? 6.948 5.931 -9.647 1.00 98.44 164 GLN A N 1
ATOM 1194 C CA . GLN A 1 164 ? 8.093 5.108 -10.022 1.00 98.44 164 GLN A CA 1
ATOM 1195 C C . GLN A 1 164 ? 7.989 4.657 -11.483 1.00 98.44 164 GLN A C 1
ATOM 1197 O O . GLN A 1 164 ? 8.941 4.833 -12.237 1.00 98.44 164 GLN A O 1
ATOM 1202 N N . ALA A 1 165 ? 6.823 4.157 -11.903 1.00 98.44 165 ALA A N 1
ATOM 1203 C CA . ALA A 1 165 ? 6.583 3.781 -13.291 1.00 98.44 165 ALA A CA 1
ATOM 1204 C C . ALA A 1 165 ? 6.774 4.976 -14.235 1.00 98.44 165 ALA A C 1
ATOM 1206 O O . ALA A 1 165 ? 7.448 4.840 -15.250 1.00 98.44 165 ALA A O 1
ATOM 1207 N N . LEU A 1 166 ? 6.262 6.158 -13.873 1.00 98.62 166 LEU A N 1
ATOM 1208 C CA . LEU A 1 166 ? 6.433 7.371 -14.672 1.00 98.62 166 LEU A CA 1
ATOM 1209 C C . LEU A 1 166 ? 7.915 7.763 -14.811 1.00 98.62 166 LEU A C 1
ATOM 1211 O O . LEU A 1 166 ? 8.386 8.039 -15.913 1.00 98.62 166 LEU A O 1
ATOM 1215 N N . LEU A 1 167 ? 8.679 7.728 -13.716 1.00 98.56 167 LEU A N 1
ATOM 1216 C CA . LEU A 1 167 ? 10.119 7.995 -13.748 1.00 98.56 167 LEU A CA 1
ATOM 1217 C C . LEU A 1 167 ? 10.874 6.988 -14.616 1.00 98.56 167 LEU A C 1
ATOM 1219 O O . LEU A 1 167 ? 11.784 7.373 -15.348 1.00 98.56 167 LEU A O 1
ATOM 1223 N N . ASP A 1 168 ? 10.509 5.712 -14.547 1.00 98.31 168 ASP A N 1
ATOM 1224 C CA . ASP A 1 168 ? 11.146 4.669 -15.346 1.00 98.31 168 ASP A CA 1
ATOM 1225 C C . ASP A 1 168 ? 10.781 4.803 -16.830 1.00 98.31 168 ASP A C 1
ATOM 1227 O O . ASP A 1 168 ? 11.658 4.648 -17.682 1.00 98.31 168 ASP A O 1
ATOM 1231 N N . THR A 1 169 ? 9.545 5.202 -17.154 1.00 98.44 169 THR A N 1
ATOM 1232 C CA . THR A 1 169 ? 9.172 5.536 -18.535 1.00 98.44 169 THR A CA 1
ATOM 1233 C C . THR A 1 169 ? 9.973 6.718 -19.067 1.00 98.44 169 THR A C 1
ATOM 1235 O O . THR A 1 169 ? 10.532 6.606 -20.151 1.00 98.44 169 THR A O 1
ATOM 1238 N N . GLU A 1 170 ? 10.124 7.798 -18.296 1.00 98.19 170 GLU A N 1
ATOM 1239 C CA . GLU A 1 170 ? 10.899 8.978 -18.708 1.00 98.19 170 GLU A CA 1
ATOM 1240 C C . GLU A 1 170 ? 12.394 8.674 -18.875 1.00 98.19 170 GLU A C 1
ATOM 1242 O O . GLU A 1 170 ? 13.062 9.172 -19.785 1.00 98.19 170 GLU A O 1
ATOM 1247 N N . ARG A 1 171 ? 12.952 7.815 -18.014 1.00 98.44 171 ARG A N 1
ATOM 1248 C CA . ARG A 1 171 ? 14.330 7.328 -18.172 1.00 98.44 171 ARG A CA 1
ATOM 1249 C C . ARG A 1 171 ? 14.481 6.509 -19.446 1.00 98.44 171 ARG A C 1
ATOM 1251 O O . ARG A 1 171 ? 15.459 6.698 -20.167 1.00 98.44 171 ARG A O 1
ATOM 1258 N N . ASN A 1 172 ? 13.527 5.625 -19.729 1.00 98.25 172 ASN A N 1
ATOM 1259 C CA . ASN A 1 172 ? 13.565 4.770 -20.908 1.00 98.25 172 ASN A CA 1
ATOM 1260 C C . ASN A 1 172 ? 13.386 5.573 -22.207 1.00 98.25 172 ASN A C 1
ATOM 1262 O O . ASN A 1 172 ? 14.125 5.349 -23.162 1.00 98.25 172 ASN A O 1
ATOM 1266 N N . THR A 1 173 ? 12.478 6.553 -22.237 1.00 98.12 173 THR A N 1
ATOM 1267 C CA . THR A 1 173 ? 12.313 7.462 -23.386 1.00 98.12 173 THR A CA 1
ATOM 1268 C C . THR A 1 173 ? 13.573 8.297 -23.601 1.00 98.12 173 THR A C 1
ATOM 1270 O O . THR A 1 173 ? 14.081 8.367 -24.717 1.00 98.12 173 THR A O 1
ATOM 1273 N N . SER A 1 174 ? 14.145 8.854 -22.530 1.00 97.44 174 SER A N 1
ATOM 1274 C CA . SER A 1 174 ? 15.394 9.622 -22.590 1.00 97.44 174 SER A CA 1
ATOM 1275 C C . SER A 1 174 ? 16.574 8.783 -23.084 1.00 97.44 174 SER A C 1
ATOM 1277 O O . SER A 1 174 ? 17.398 9.266 -23.861 1.00 97.44 174 SER A O 1
ATOM 1279 N N . MET A 1 175 ? 16.678 7.529 -22.638 1.00 98.12 175 MET A N 1
ATOM 1280 C CA . MET A 1 175 ? 17.687 6.585 -23.117 1.00 98.12 175 MET A CA 1
ATOM 1281 C C . MET A 1 175 ? 17.466 6.244 -24.594 1.00 98.12 175 MET A C 1
ATOM 1283 O O . MET A 1 175 ? 18.424 6.289 -25.363 1.00 98.12 175 MET A O 1
ATOM 1287 N N . GLY A 1 176 ? 16.223 5.972 -25.000 1.00 98.19 176 GLY A N 1
ATOM 1288 C CA . GLY A 1 176 ? 15.858 5.697 -26.390 1.00 98.19 176 GLY A CA 1
ATOM 1289 C C . GLY A 1 176 ? 16.245 6.837 -27.331 1.00 98.19 176 GLY A C 1
ATOM 1290 O O . GLY A 1 176 ? 16.929 6.600 -28.319 1.00 98.19 176 GLY A O 1
ATOM 1291 N N . LEU A 1 177 ? 15.927 8.084 -26.968 1.00 98.31 177 LEU A N 1
ATOM 1292 C CA . LEU A 1 177 ? 16.300 9.268 -27.755 1.00 98.31 177 LEU A CA 1
ATOM 1293 C C . LEU A 1 177 ? 17.820 9.441 -27.882 1.00 98.31 177 LEU A C 1
ATOM 1295 O O . LEU A 1 177 ? 18.316 9.874 -28.920 1.00 98.31 177 LEU A O 1
ATOM 1299 N N . ARG A 1 178 ? 18.585 9.110 -26.834 1.00 98.19 178 ARG A N 1
ATOM 1300 C CA . ARG A 1 178 ? 20.056 9.165 -26.878 1.00 98.19 178 ARG A CA 1
ATOM 1301 C C . ARG A 1 178 ? 20.646 8.083 -27.776 1.00 98.19 178 ARG A C 1
ATOM 1303 O O . ARG A 1 178 ? 21.610 8.368 -28.482 1.00 98.19 178 ARG A O 1
ATOM 1310 N N . LEU A 1 179 ? 20.093 6.871 -27.733 1.00 98.31 179 LEU A N 1
ATOM 1311 C CA . LEU A 1 179 ? 20.501 5.778 -28.616 1.00 98.31 179 LEU A CA 1
ATOM 1312 C C . LEU A 1 179 ? 20.200 6.123 -30.071 1.00 98.31 179 LEU A C 1
ATOM 1314 O O . LEU A 1 179 ? 21.104 6.053 -30.895 1.00 98.31 179 LEU A O 1
ATOM 1318 N N . GLU A 1 180 ? 18.989 6.604 -30.353 1.00 98.31 180 GLU A N 1
ATOM 1319 C CA . GLU A 1 180 ? 18.616 7.086 -31.679 1.00 98.31 180 GLU A CA 1
ATOM 1320 C C . GLU A 1 180 ? 19.595 8.175 -32.135 1.00 98.31 180 GLU A C 1
ATOM 1322 O O . GLU A 1 180 ? 20.239 8.033 -33.169 1.00 98.31 180 GLU A O 1
ATOM 1327 N N . HIS A 1 181 ? 19.822 9.223 -31.338 1.00 98.06 181 HIS A N 1
ATOM 1328 C CA . HIS A 1 181 ? 20.770 10.273 -31.714 1.00 98.06 181 HIS A CA 1
ATOM 1329 C C . HIS A 1 181 ? 22.169 9.726 -32.041 1.00 98.06 181 HIS A C 1
ATOM 1331 O O . HIS A 1 181 ? 22.781 10.156 -33.017 1.00 98.06 181 HIS A O 1
ATOM 1337 N N . ALA A 1 182 ? 22.673 8.763 -31.262 1.00 98.25 182 ALA A N 1
ATOM 1338 C CA . ALA A 1 182 ? 23.954 8.118 -31.533 1.00 98.25 182 ALA A CA 1
ATOM 1339 C C . ALA A 1 182 ? 23.946 7.325 -32.854 1.00 98.25 182 ALA A C 1
ATOM 1341 O O . ALA A 1 182 ? 24.915 7.395 -33.611 1.00 98.25 182 ALA A O 1
ATOM 1342 N N . GLU A 1 183 ? 22.858 6.619 -33.164 1.00 98.31 183 GLU A N 1
ATOM 1343 C CA . GLU A 1 183 ? 22.677 5.904 -34.433 1.00 98.31 183 GLU A CA 1
ATOM 1344 C C . GLU A 1 183 ? 22.636 6.863 -35.627 1.00 98.31 183 GLU A C 1
ATOM 1346 O O . GLU A 1 183 ? 23.332 6.635 -36.618 1.00 98.31 183 GLU A O 1
ATOM 1351 N N . TRP A 1 184 ? 21.896 7.970 -35.522 1.00 98.00 184 TRP A N 1
ATOM 1352 C CA . TRP A 1 184 ? 21.841 9.004 -36.559 1.00 98.00 184 TRP A CA 1
ATOM 1353 C C . TRP A 1 184 ? 23.207 9.664 -36.776 1.00 98.00 184 TRP A C 1
ATOM 1355 O O . TRP A 1 184 ? 23.628 9.832 -37.920 1.00 98.00 184 TRP A O 1
ATOM 1365 N N . GLN A 1 185 ? 23.937 9.991 -35.703 1.00 98.25 185 GLN A N 1
ATOM 1366 C CA . GLN A 1 185 ? 25.297 10.540 -35.795 1.00 98.25 185 GLN A CA 1
ATOM 1367 C C . GLN A 1 185 ? 26.262 9.552 -36.464 1.00 98.25 185 GLN A C 1
ATOM 1369 O O . GLN A 1 185 ? 27.024 9.930 -37.356 1.00 98.25 185 GLN A O 1
ATOM 1374 N N . ALA A 1 186 ? 26.202 8.271 -36.092 1.00 97.88 186 ALA A N 1
ATOM 1375 C CA . ALA A 1 186 ? 27.005 7.230 -36.724 1.00 97.88 186 ALA A CA 1
ATOM 1376 C C . ALA A 1 186 ? 26.637 7.040 -38.207 1.00 97.88 186 ALA A C 1
ATOM 1378 O O . ALA A 1 186 ? 27.523 6.900 -39.053 1.00 97.88 186 ALA A O 1
ATOM 1379 N N . GLY A 1 187 ? 25.344 7.069 -38.541 1.00 97.88 187 GLY A N 1
ATOM 1380 C CA . GLY A 1 187 ? 24.845 7.009 -39.915 1.00 97.88 187 GLY A CA 1
ATOM 1381 C C . GLY A 1 187 ? 25.334 8.185 -40.760 1.00 97.88 187 GLY A C 1
ATOM 1382 O O . GLY A 1 187 ? 25.849 7.976 -41.858 1.00 97.88 187 GLY A O 1
ATOM 1383 N N . LEU A 1 188 ? 25.265 9.406 -40.223 1.00 97.81 188 LEU A N 1
ATOM 1384 C CA . LEU A 1 188 ? 25.763 10.607 -40.891 1.00 97.81 188 LEU A CA 1
ATOM 1385 C C . LEU A 1 188 ? 27.278 10.545 -41.120 1.00 97.81 188 LEU A C 1
ATOM 1387 O O . LEU A 1 188 ? 27.730 10.877 -42.214 1.00 97.81 188 LEU A O 1
ATOM 1391 N N . SER A 1 189 ? 28.054 10.063 -40.139 1.00 97.94 189 SER A N 1
ATOM 1392 C CA . SER A 1 189 ? 29.499 9.844 -40.308 1.00 97.94 189 SER A CA 1
ATOM 1393 C C . SER A 1 189 ? 29.785 8.890 -41.468 1.00 97.94 189 SER A C 1
ATOM 1395 O O . SER A 1 189 ? 30.595 9.209 -42.332 1.00 97.94 189 SER A O 1
ATOM 1397 N N . ARG A 1 190 ? 29.070 7.758 -41.548 1.00 98.25 190 ARG A N 1
ATOM 1398 C CA . ARG A 1 190 ? 29.226 6.792 -42.651 1.00 98.25 190 ARG A CA 1
ATOM 1399 C C . ARG A 1 190 ? 28.881 7.402 -44.008 1.00 98.25 190 ARG A C 1
ATOM 1401 O O . ARG A 1 190 ? 29.588 7.158 -44.980 1.00 98.25 190 ARG A O 1
ATOM 1408 N N . VAL A 1 191 ? 27.809 8.193 -44.090 1.00 98.06 191 VAL A N 1
ATOM 1409 C CA . VAL A 1 191 ? 27.427 8.884 -45.333 1.00 98.06 191 VAL A CA 1
ATOM 1410 C C . VAL A 1 191 ? 28.490 9.906 -45.734 1.00 98.06 191 VAL A C 1
ATOM 1412 O O . VAL A 1 191 ? 28.867 9.954 -46.903 1.00 98.06 191 VAL A O 1
ATOM 1415 N N . ALA A 1 192 ? 29.016 10.682 -44.784 1.00 97.75 192 ALA A N 1
ATOM 1416 C CA . ALA A 1 192 ? 30.081 11.646 -45.042 1.00 97.75 192 ALA A CA 1
ATOM 1417 C C . ALA A 1 192 ? 31.369 10.963 -45.532 1.00 97.75 192 ALA A C 1
ATOM 1419 O O . ALA A 1 192 ? 31.989 11.435 -46.487 1.00 97.75 192 ALA A O 1
ATOM 1420 N N . ASP A 1 193 ? 31.747 9.836 -44.927 1.00 97.75 193 ASP A N 1
ATOM 1421 C CA . ASP A 1 193 ? 32.907 9.049 -45.350 1.00 97.75 193 ASP A CA 1
ATOM 1422 C C . ASP A 1 193 ? 32.701 8.451 -46.746 1.00 97.75 193 ASP A C 1
ATOM 1424 O O . ASP A 1 193 ? 33.580 8.565 -47.600 1.00 97.75 193 ASP A O 1
ATOM 1428 N N . ASN A 1 194 ? 31.516 7.903 -47.031 1.00 97.62 194 ASN A N 1
ATOM 1429 C CA . ASN A 1 194 ? 31.173 7.403 -48.363 1.00 97.62 194 ASN A CA 1
ATOM 1430 C C . ASN A 1 194 ? 31.193 8.514 -49.423 1.00 97.62 194 ASN A C 1
ATOM 1432 O O . ASN A 1 194 ? 31.714 8.295 -50.512 1.00 97.62 194 ASN A O 1
ATOM 1436 N N . ALA A 1 195 ? 30.682 9.710 -49.113 1.00 97.62 195 ALA A N 1
ATOM 1437 C CA . ALA A 1 195 ? 30.709 10.850 -50.029 1.00 97.62 195 ALA A CA 1
ATOM 1438 C C . ALA A 1 195 ? 32.145 11.312 -50.321 1.00 97.62 195 ALA A C 1
ATOM 1440 O O . ALA A 1 195 ? 32.504 11.536 -51.476 1.00 97.62 195 ALA A O 1
ATOM 1441 N N . ARG A 1 196 ? 32.999 11.394 -49.291 1.00 96.31 196 ARG A N 1
ATOM 1442 C CA . ARG A 1 196 ? 34.429 11.702 -49.459 1.00 96.31 196 ARG A CA 1
ATOM 1443 C C . ARG A 1 196 ? 35.143 10.639 -50.289 1.00 96.31 196 ARG A C 1
ATOM 1445 O O . ARG A 1 196 ? 35.940 10.992 -51.152 1.00 96.31 196 ARG A O 1
ATOM 1452 N N . ASN A 1 197 ? 34.858 9.361 -50.049 1.00 96.88 197 ASN A N 1
ATOM 1453 C CA . ASN A 1 197 ? 35.437 8.260 -50.817 1.00 96.88 197 ASN A CA 1
ATOM 1454 C C . ASN A 1 197 ? 34.971 8.279 -52.279 1.00 96.88 197 ASN A C 1
ATOM 1456 O O . ASN A 1 197 ? 35.794 8.084 -53.166 1.00 96.88 197 ASN A O 1
ATOM 1460 N N . ALA A 1 198 ? 33.697 8.581 -52.542 1.00 96.44 198 ALA A N 1
ATOM 1461 C CA . ALA A 1 198 ? 33.176 8.731 -53.898 1.00 96.44 198 ALA A CA 1
ATOM 1462 C C . ALA A 1 198 ? 33.881 9.874 -54.649 1.00 96.44 198 ALA A C 1
ATOM 1464 O O . ALA A 1 198 ? 34.381 9.656 -55.750 1.00 96.44 198 ALA A O 1
ATOM 1465 N N . LEU A 1 199 ? 34.014 11.051 -54.023 1.00 95.56 199 LEU A N 1
ATOM 1466 C CA . LEU A 1 199 ? 34.739 12.189 -54.606 1.00 95.56 199 LEU A CA 1
ATOM 1467 C C . LEU A 1 199 ? 36.217 11.868 -54.866 1.00 95.56 199 LEU A C 1
ATOM 1469 O O . LEU A 1 199 ? 36.738 12.212 -55.922 1.00 95.56 199 LEU A O 1
ATOM 1473 N N . ARG A 1 200 ? 36.889 11.168 -53.941 1.00 95.19 200 ARG A N 1
ATOM 1474 C CA . ARG A 1 200 ? 38.271 10.702 -54.150 1.00 95.19 200 ARG A CA 1
ATOM 1475 C C . ARG A 1 200 ? 38.370 9.737 -55.325 1.00 95.19 200 ARG A C 1
ATOM 1477 O O . ARG A 1 200 ? 39.215 9.939 -56.183 1.00 95.19 200 ARG A O 1
ATOM 1484 N N . SER A 1 201 ? 37.481 8.746 -55.400 1.00 94.31 201 SER A N 1
ATOM 1485 C CA . SER A 1 201 ? 37.478 7.781 -56.505 1.00 94.31 201 SER A CA 1
ATOM 1486 C C . SER A 1 201 ? 37.209 8.444 -57.857 1.00 94.31 201 SER A C 1
ATOM 1488 O O . SER A 1 201 ? 37.819 8.067 -58.851 1.00 94.31 201 SER A O 1
ATOM 1490 N N . GLN A 1 202 ? 36.354 9.471 -57.901 1.00 92.75 202 GLN A N 1
ATOM 1491 C CA . GLN A 1 202 ? 36.135 10.259 -59.110 1.00 92.75 202 GLN A CA 1
ATOM 1492 C C . GLN A 1 202 ? 37.405 11.023 -59.506 1.00 92.75 202 GLN A C 1
ATOM 1494 O O . GLN A 1 202 ? 37.808 10.958 -60.664 1.00 92.75 202 GLN A O 1
ATOM 1499 N N . GLY A 1 203 ? 38.062 11.687 -58.548 1.00 90.75 203 GLY A N 1
ATOM 1500 C CA . GLY A 1 203 ? 39.334 12.371 -58.787 1.00 90.75 203 GLY A CA 1
ATOM 1501 C C . GLY A 1 203 ? 40.427 11.427 -59.298 1.00 90.75 203 GLY A C 1
ATOM 1502 O O . GLY A 1 203 ? 41.095 11.743 -60.275 1.00 90.75 203 GLY A O 1
ATOM 1503 N N . GLU A 1 204 ? 40.558 10.235 -58.709 1.00 92.81 204 GLU A N 1
ATOM 1504 C CA . GLU A 1 204 ? 41.507 9.204 -59.158 1.00 92.81 204 GLU A CA 1
ATOM 1505 C C . GLU A 1 204 ? 41.215 8.724 -60.589 1.00 92.81 204 GLU A C 1
ATOM 1507 O O . GLU A 1 204 ? 42.142 8.542 -61.380 1.00 92.81 204 GLU A O 1
ATOM 1512 N N . VAL A 1 205 ? 39.938 8.552 -60.953 1.00 90.56 205 VAL A N 1
ATOM 1513 C CA . VAL A 1 205 ? 39.534 8.193 -62.323 1.00 90.56 205 VAL A CA 1
ATOM 1514 C C . VAL A 1 205 ? 39.893 9.308 -63.306 1.00 90.56 205 VAL A C 1
ATOM 1516 O O . VAL A 1 205 ? 40.473 9.034 -64.357 1.00 90.56 205 VAL A O 1
ATOM 1519 N N . GLU A 1 206 ? 39.598 10.565 -62.974 1.00 89.44 206 GLU A N 1
ATOM 1520 C CA . GLU A 1 206 ? 39.938 11.707 -63.826 1.00 89.44 206 GLU A CA 1
ATOM 1521 C C . GLU A 1 206 ? 41.454 11.888 -63.986 1.00 89.44 206 GLU A C 1
ATOM 1523 O O . GLU A 1 206 ? 41.938 12.124 -65.094 1.00 89.44 206 GLU A O 1
ATOM 1528 N N . GLU A 1 207 ? 42.227 11.764 -62.904 1.00 88.94 207 GLU A N 1
ATOM 1529 C CA . GLU A 1 207 ? 43.692 11.799 -62.950 1.00 88.94 207 GLU A CA 1
ATOM 1530 C C . GLU A 1 207 ? 44.267 10.640 -63.775 1.00 88.94 207 GLU A C 1
ATOM 1532 O O . GLU A 1 207 ? 45.212 10.846 -64.544 1.00 88.94 207 GLU A O 1
ATOM 1537 N N . GLY A 1 208 ? 43.676 9.445 -63.664 1.00 90.75 208 GLY A N 1
ATOM 1538 C CA . GLY A 1 208 ? 44.009 8.277 -64.477 1.00 90.75 208 GLY A CA 1
ATOM 1539 C C . GLY A 1 208 ? 43.815 8.536 -65.971 1.00 90.75 208 GLY A C 1
ATOM 1540 O O . GLY A 1 208 ? 44.754 8.358 -66.745 1.00 90.75 208 GLY A O 1
ATOM 1541 N N . LEU A 1 209 ? 42.649 9.055 -66.370 1.00 89.94 209 LEU A N 1
ATOM 1542 C CA . LEU A 1 209 ? 42.360 9.420 -67.763 1.00 89.94 209 LEU A CA 1
ATOM 1543 C C . LEU A 1 209 ? 43.289 10.533 -68.268 1.00 89.94 209 LEU A C 1
ATOM 1545 O O . LEU A 1 209 ? 43.835 10.439 -69.366 1.00 89.94 209 LEU A O 1
ATOM 1549 N N . ARG A 1 210 ? 43.541 11.573 -67.458 1.00 90.06 210 ARG A N 1
ATOM 1550 C CA . ARG A 1 210 ? 44.509 12.636 -67.792 1.00 90.06 210 ARG A CA 1
ATOM 1551 C C . ARG A 1 210 ? 45.928 12.084 -67.959 1.00 90.06 210 ARG A C 1
ATOM 1553 O O . ARG A 1 210 ? 46.710 12.613 -68.750 1.00 90.06 210 ARG A O 1
ATOM 1560 N N . ARG A 1 211 ? 46.310 11.053 -67.201 1.00 91.25 211 ARG A N 1
ATOM 1561 C CA . ARG A 1 211 ? 47.605 10.378 -67.353 1.00 91.25 211 ARG A CA 1
ATOM 1562 C C . ARG A 1 211 ? 47.656 9.560 -68.642 1.00 91.25 211 ARG A C 1
ATOM 1564 O O . ARG A 1 211 ? 48.616 9.728 -69.382 1.00 91.25 211 ARG A O 1
ATOM 1571 N N . GLU A 1 212 ? 46.632 8.765 -68.934 1.00 92.00 212 GLU A N 1
ATOM 1572 C CA . GLU A 1 212 ? 46.549 7.965 -70.164 1.00 92.00 212 GLU A CA 1
ATOM 1573 C C . GLU A 1 212 ? 46.562 8.851 -71.418 1.00 92.00 212 GLU A C 1
ATOM 1575 O O . GLU A 1 212 ? 47.315 8.595 -72.350 1.00 92.00 212 GLU A O 1
ATOM 1580 N N . ILE A 1 213 ? 45.820 9.966 -71.423 1.00 88.38 213 ILE A N 1
ATOM 1581 C CA . ILE A 1 213 ? 45.861 10.941 -72.525 1.00 88.38 213 ILE A CA 1
ATOM 1582 C C . ILE A 1 213 ? 47.279 11.490 -72.717 1.00 88.38 213 ILE A C 1
ATOM 1584 O O . ILE A 1 213 ? 47.731 11.625 -73.855 1.00 88.38 213 ILE A O 1
ATOM 1588 N N . ARG A 1 214 ? 47.991 11.818 -71.630 1.00 89.38 214 ARG A N 1
ATOM 1589 C CA . ARG A 1 214 ? 49.383 12.285 -71.712 1.00 89.38 214 ARG A CA 1
ATOM 1590 C C . ARG A 1 214 ? 50.312 11.210 -72.273 1.00 89.38 214 ARG A C 1
ATOM 1592 O O . ARG A 1 214 ? 51.111 11.544 -73.142 1.00 89.38 214 ARG A O 1
ATOM 1599 N N . GLU A 1 215 ? 50.165 9.965 -71.828 1.00 91.38 215 GLU A N 1
ATOM 1600 C CA . GLU A 1 215 ? 50.935 8.804 -72.298 1.00 91.38 215 GLU A CA 1
ATOM 1601 C C . GLU A 1 215 ? 50.695 8.532 -73.795 1.00 91.38 215 GLU A C 1
ATOM 1603 O O . GLU A 1 215 ? 51.619 8.485 -74.605 1.00 91.38 215 GLU A O 1
ATOM 1608 N N . VAL A 1 216 ? 49.435 8.511 -74.228 1.00 90.88 216 VAL A N 1
ATOM 1609 C CA . VAL A 1 216 ? 49.092 8.356 -75.648 1.00 90.88 216 VAL A CA 1
ATOM 1610 C C . VAL A 1 216 ? 49.611 9.536 -76.476 1.00 90.88 216 VAL A C 1
ATOM 1612 O O . VAL A 1 216 ? 50.084 9.341 -77.597 1.00 90.88 216 VAL A O 1
ATOM 1615 N N . LYS A 1 217 ? 49.559 10.771 -75.956 1.00 87.25 217 LYS A N 1
ATOM 1616 C CA . LYS A 1 217 ? 50.117 11.953 -76.638 1.00 87.25 217 LYS A CA 1
ATOM 1617 C C . LYS A 1 217 ? 51.632 11.826 -76.828 1.00 87.25 217 LYS A C 1
ATOM 1619 O O . LYS A 1 217 ? 52.119 12.118 -77.923 1.00 87.25 217 LYS A O 1
ATOM 1624 N N . GLU A 1 218 ? 52.380 11.399 -75.809 1.00 88.25 218 GLU A N 1
ATOM 1625 C CA . GLU A 1 218 ? 53.831 11.210 -75.935 1.00 88.25 218 GLU A CA 1
ATOM 1626 C C . GLU A 1 218 ? 54.193 10.055 -76.874 1.00 88.25 218 GLU A C 1
ATOM 1628 O O . GLU A 1 218 ? 55.093 10.220 -77.700 1.00 88.25 218 GLU A O 1
ATOM 1633 N N . GLU A 1 219 ? 53.462 8.941 -76.844 1.00 87.19 219 GLU A N 1
ATOM 1634 C CA . GLU A 1 219 ? 53.641 7.846 -77.798 1.00 87.19 219 GLU A CA 1
ATOM 1635 C C . GLU A 1 219 ? 53.376 8.310 -79.233 1.00 87.19 219 GLU A C 1
ATOM 1637 O O . GLU A 1 219 ? 54.197 8.089 -80.124 1.00 87.19 219 GLU A O 1
ATOM 1642 N N . ASN A 1 220 ? 52.267 9.024 -79.468 1.00 84.75 220 ASN A N 1
ATOM 1643 C CA . ASN A 1 220 ? 51.930 9.561 -80.789 1.00 84.75 220 ASN A CA 1
ATOM 1644 C C . ASN A 1 220 ? 53.028 10.507 -81.296 1.00 84.75 220 ASN A C 1
ATOM 1646 O O . ASN A 1 220 ? 53.405 10.458 -82.468 1.00 84.75 220 ASN A O 1
ATOM 1650 N N . ARG A 1 221 ? 53.581 11.336 -80.403 1.00 83.19 221 ARG A N 1
ATOM 1651 C CA . ARG A 1 221 ? 54.707 12.233 -80.688 1.00 83.19 221 ARG A CA 1
ATOM 1652 C C . ARG A 1 221 ? 55.958 11.457 -81.108 1.00 83.19 221 ARG A C 1
ATOM 1654 O O . ARG A 1 221 ? 56.577 11.794 -82.117 1.00 83.19 221 ARG A O 1
ATOM 1661 N N . VAL A 1 222 ? 56.312 10.398 -80.380 1.00 85.31 222 VAL A N 1
ATOM 1662 C CA . VAL A 1 222 ? 57.465 9.538 -80.699 1.00 85.31 222 VAL A CA 1
ATOM 1663 C C . VAL A 1 222 ? 57.261 8.795 -82.022 1.00 85.31 222 VAL A C 1
ATOM 1665 O O . VAL A 1 222 ? 58.162 8.784 -82.860 1.00 85.31 222 VAL A O 1
ATOM 1668 N N . LEU A 1 223 ? 56.079 8.222 -82.254 1.00 84.62 223 LEU A N 1
ATOM 1669 C CA . LEU A 1 223 ? 55.762 7.504 -83.491 1.00 84.62 223 LEU A CA 1
ATOM 1670 C C . LEU A 1 223 ? 55.787 8.429 -84.716 1.00 84.62 223 LEU A C 1
ATOM 1672 O O . LEU A 1 223 ? 56.348 8.062 -85.747 1.00 84.62 223 LEU A O 1
ATOM 1676 N N . ARG A 1 224 ? 55.257 9.655 -84.606 1.00 80.56 224 ARG A N 1
ATOM 1677 C CA . ARG A 1 224 ? 55.332 10.666 -85.679 1.00 80.56 224 ARG A CA 1
ATOM 1678 C C . ARG A 1 224 ? 56.769 11.039 -86.017 1.00 80.56 224 ARG A C 1
ATOM 1680 O O . ARG A 1 224 ? 57.118 11.080 -87.197 1.00 80.56 224 ARG A O 1
ATOM 1687 N N . ARG A 1 225 ? 57.612 11.215 -84.994 1.00 79.25 225 ARG A N 1
ATOM 1688 C CA . ARG A 1 225 ? 59.053 11.443 -85.166 1.00 79.25 225 ARG A CA 1
ATOM 1689 C C . ARG A 1 225 ? 59.732 10.280 -85.892 1.00 79.25 225 ARG A C 1
ATOM 1691 O O . ARG A 1 225 ? 60.581 10.519 -86.743 1.00 79.25 225 ARG A O 1
ATOM 1698 N N . LEU A 1 226 ? 59.347 9.038 -85.596 1.00 80.62 226 LEU A N 1
ATOM 1699 C CA . LEU A 1 226 ? 59.912 7.843 -86.232 1.00 80.62 226 LEU A CA 1
ATOM 1700 C C . LEU A 1 226 ? 59.534 7.719 -87.721 1.00 80.62 226 LEU A C 1
ATOM 1702 O O . LEU A 1 226 ? 60.334 7.247 -88.523 1.00 80.62 226 LEU A O 1
ATOM 1706 N N . VAL A 1 227 ? 58.323 8.149 -88.089 1.00 83.44 227 VAL A N 1
ATOM 1707 C CA . VAL A 1 227 ? 57.789 8.095 -89.467 1.00 83.44 227 VAL A CA 1
ATOM 1708 C C . VAL A 1 227 ? 58.167 9.344 -90.289 1.00 83.44 227 VAL A C 1
ATOM 1710 O O . VAL A 1 227 ? 57.935 9.390 -91.495 1.00 83.44 227 VAL A O 1
ATOM 1713 N N . GLY A 1 228 ? 58.803 10.345 -89.669 1.00 73.81 228 GLY A N 1
ATOM 1714 C CA . GLY A 1 228 ? 59.250 11.571 -90.340 1.00 73.81 228 GLY A CA 1
ATOM 1715 C C . GLY A 1 228 ? 58.117 12.551 -90.660 1.00 73.81 228 GLY A C 1
ATOM 1716 O O . GLY A 1 228 ? 58.247 13.365 -91.572 1.00 73.81 228 GLY A O 1
ATOM 1717 N N . TRP A 1 229 ? 56.996 12.463 -89.940 1.00 71.19 229 TRP A N 1
ATOM 1718 C CA . TRP A 1 229 ? 55.904 13.434 -90.023 1.00 71.19 229 TRP A CA 1
ATOM 1719 C C . TRP A 1 229 ? 56.149 14.592 -89.051 1.00 71.19 229 TRP A C 1
ATOM 1721 O O . TRP A 1 229 ? 56.642 14.374 -87.945 1.00 71.19 229 TRP A O 1
ATOM 1731 N N . GLU A 1 230 ? 55.798 15.815 -89.461 1.00 60.69 230 GLU A N 1
ATOM 1732 C CA . GLU A 1 230 ? 55.971 17.024 -88.647 1.00 60.69 230 GLU A CA 1
ATOM 1733 C C . GLU A 1 230 ? 55.223 16.895 -87.308 1.00 60.69 230 GLU A C 1
ATOM 1735 O O . GLU A 1 230 ? 54.096 16.383 -87.237 1.00 60.69 230 GLU A O 1
ATOM 1740 N N . GLU A 1 231 ? 55.893 17.293 -86.227 1.00 59.88 231 GLU A N 1
ATOM 1741 C CA . GLU A 1 231 ? 55.358 17.224 -84.871 1.00 59.88 231 GLU A CA 1
ATOM 1742 C C . GLU A 1 231 ? 54.215 18.239 -84.773 1.00 59.88 231 GLU A C 1
ATOM 1744 O O . GLU A 1 231 ? 54.431 19.438 -84.915 1.00 59.88 231 GLU A O 1
ATOM 1749 N N . LYS A 1 232 ? 52.973 17.774 -84.587 1.00 58.28 232 LYS A N 1
ATOM 1750 C CA . LYS A 1 232 ? 51.860 18.699 -84.361 1.00 58.28 232 LYS A CA 1
ATOM 1751 C C . LYS A 1 232 ? 52.111 19.381 -83.016 1.00 58.28 232 LYS A C 1
ATOM 1753 O O . LYS A 1 232 ? 52.165 18.677 -82.007 1.00 58.28 232 LYS A O 1
ATOM 1758 N N . GLU A 1 233 ? 52.286 20.704 -83.019 1.00 54.88 233 GLU A N 1
ATOM 1759 C CA . GLU A 1 233 ? 52.456 21.489 -81.793 1.00 54.88 233 GLU A CA 1
ATOM 1760 C C . GLU A 1 233 ? 51.335 21.132 -80.814 1.00 54.88 233 GLU A C 1
ATOM 1762 O O . GLU A 1 233 ? 50.161 21.021 -81.192 1.00 54.88 233 GLU A O 1
ATOM 1767 N N . SER A 1 234 ? 51.713 20.852 -79.566 1.00 53.28 234 SER A N 1
ATOM 1768 C CA . SER A 1 234 ? 50.760 20.573 -78.501 1.00 53.28 234 SER A CA 1
ATOM 1769 C C . SER A 1 234 ? 49.818 21.764 -78.395 1.00 53.28 234 SER A C 1
ATOM 1771 O O . SER A 1 234 ? 50.259 22.844 -78.021 1.00 53.28 234 SER A O 1
ATOM 1773 N N . SER A 1 235 ? 48.543 21.587 -78.750 1.00 48.09 235 SER A N 1
ATOM 1774 C CA . SER A 1 235 ? 47.544 22.639 -78.560 1.00 48.09 235 SER A CA 1
ATOM 1775 C C . SER A 1 235 ? 47.500 22.973 -77.069 1.00 48.09 235 SER A C 1
ATOM 1777 O O . SER A 1 235 ? 47.112 22.130 -76.260 1.00 48.09 235 SER A O 1
ATOM 1779 N N . ASP A 1 236 ? 47.959 24.176 -76.732 1.00 47.09 236 ASP A N 1
ATOM 1780 C CA . ASP A 1 236 ? 48.118 24.758 -75.393 1.00 47.09 236 ASP A CA 1
ATOM 1781 C C . ASP A 1 236 ? 46.766 25.069 -74.709 1.00 47.09 236 ASP A C 1
ATOM 1783 O O . ASP A 1 236 ? 46.620 26.054 -73.995 1.00 47.09 236 ASP A O 1
ATOM 1787 N N . GLU A 1 237 ? 45.741 24.236 -74.893 1.00 47.78 237 GLU A N 1
ATOM 1788 C CA . GLU A 1 237 ? 44.435 24.430 -74.236 1.00 47.78 237 GLU A CA 1
ATOM 1789 C C . GLU A 1 237 ? 44.411 23.901 -72.785 1.00 47.78 237 GLU A C 1
ATOM 1791 O O . GLU A 1 237 ? 43.428 24.067 -72.074 1.00 47.78 237 GLU A O 1
ATOM 1796 N N . GLU A 1 238 ? 45.501 23.294 -72.297 1.00 49.88 238 GLU A N 1
ATOM 1797 C CA . GLU A 1 238 ? 45.570 22.688 -70.953 1.00 49.88 238 GLU A CA 1
ATOM 1798 C C . GLU A 1 238 ? 46.191 23.601 -69.872 1.00 49.88 238 GLU A C 1
ATOM 1800 O O . GLU A 1 238 ? 46.283 23.199 -68.710 1.00 49.88 238 GLU A O 1
ATOM 1805 N N . GLN A 1 239 ? 46.615 24.831 -70.201 1.00 41.62 239 GLN A N 1
ATOM 1806 C CA . GLN A 1 239 ? 47.194 25.754 -69.207 1.00 41.62 239 GLN A CA 1
ATOM 1807 C C . GLN A 1 239 ? 46.146 26.569 -68.420 1.00 41.62 239 GLN A C 1
ATOM 1809 O O . GLN A 1 239 ? 46.481 27.113 -67.366 1.00 41.62 239 GLN A O 1
ATOM 1814 N N . GLU A 1 240 ? 44.881 26.619 -68.854 1.00 42.59 240 GLU A N 1
ATOM 1815 C CA . GLU A 1 240 ? 43.849 27.452 -68.207 1.00 42.59 240 GLU A CA 1
ATOM 1816 C C . GLU A 1 240 ? 43.130 26.791 -67.011 1.00 42.59 240 GLU A C 1
ATOM 1818 O O . GLU A 1 240 ? 42.580 27.499 -66.171 1.00 42.59 240 GLU A O 1
ATOM 1823 N N . GLU A 1 241 ? 43.184 25.465 -66.830 1.00 46.16 241 GLU A N 1
ATOM 1824 C CA . GLU A 1 241 ? 42.392 24.784 -65.778 1.00 46.16 241 GLU A CA 1
ATOM 1825 C C . GLU A 1 241 ? 43.056 24.781 -64.378 1.00 46.16 241 GLU A C 1
ATOM 1827 O O . GLU A 1 241 ? 42.509 24.241 -63.420 1.00 46.16 241 GLU A O 1
ATOM 1832 N N . LYS A 1 242 ? 44.243 25.386 -64.211 1.00 44.22 242 LYS A N 1
ATOM 1833 C CA . LYS A 1 242 ? 44.948 25.437 -62.908 1.00 44.22 242 LYS A CA 1
ATOM 1834 C C . LYS A 1 242 ? 44.647 26.667 -62.048 1.00 44.22 242 LYS A C 1
ATOM 1836 O O . LYS A 1 242 ? 45.212 26.782 -60.960 1.00 44.22 242 LYS A O 1
ATOM 1841 N N . VAL A 1 243 ? 43.777 27.577 -62.487 1.00 43.88 243 VAL A N 1
ATOM 1842 C CA . VAL A 1 243 ? 43.472 28.805 -61.736 1.00 43.88 243 VAL A CA 1
ATOM 1843 C C . VAL A 1 243 ? 41.975 28.928 -61.475 1.00 43.88 243 VAL A C 1
ATOM 1845 O O . VAL A 1 243 ? 41.274 29.626 -62.200 1.00 43.88 243 VAL A O 1
ATOM 1848 N N . GLN A 1 244 ? 41.501 28.315 -60.388 1.00 33.56 244 GLN A N 1
ATOM 1849 C CA . GLN A 1 244 ? 40.526 28.948 -59.491 1.00 33.56 244 GLN A CA 1
ATOM 1850 C C . GLN A 1 244 ? 40.386 28.172 -58.163 1.00 33.56 244 GLN A C 1
ATOM 1852 O O . GLN A 1 244 ? 40.328 26.943 -58.200 1.00 33.56 244 GLN A O 1
ATOM 1857 N N . PRO A 1 245 ? 40.389 28.867 -57.005 1.00 45.94 245 PRO A N 1
ATOM 1858 C CA . PRO A 1 245 ? 40.041 28.296 -55.702 1.00 45.94 245 PRO A CA 1
ATOM 1859 C C . PRO A 1 245 ? 38.535 28.053 -55.535 1.00 45.94 245 PRO A C 1
ATOM 1861 O O . PRO A 1 245 ? 37.741 28.762 -56.195 1.00 45.94 245 PRO A O 1
#

Foldseek 3Di:
DDDDDDDDDDDDDDDDDDDDDDDDDDDDDDDPPPVVVVVVVVVVVVVVVVVVVVVVVVVVVVVVVVVVVVVVVVVVVPPDDPDDDPVVVVVVVVVVVVVVVVVVVVVVVVVVVVVVVVVVVVVVVVVVVVVVVVVVVVVVCCVPVVVVVVVVVVVVVVVVVVVVVVVVVVVVVVVVVVVVVVVVVVVVVVVVVVVVVVVVVVVVVVVVVVVVVVVVLVVVQVVCVVVVHDRDPDPPPPPPPPDDD

Sequence (245 aa):
MPRPPPSPSPSQAGSQVNGGQQNGIPMVNGLPSGGQQTDMNHLWAVVQQLSQLLEENKAQTAGIVNGVAAIQGRAAEEGGAVGGLGMREVNGELNAASNAHQISTLQNQLSSAQQTISALTATNTSLSALLTDYESALTLLLDKLRPYAYSQTTSILALHKHYQALLDTERNTSMGLRLEHAEWQAGLSRVADNARNALRSQGEVEEGLRREIREVKEENRVLRRLVGWEEKESSDEEQEEKVQP

Organism: NCBI:txid1168544

pLDDT: mean 79.24, std 21.05, range [33.38, 98.62]

InterPro domains:
  IPR008555 SIKE family [PF05769] (40-227)

Radius of gyration: 64.21 Å; chains: 1; bounding box: 108×52×190 Å

Secondary structure (DSSP, 8-state):
-PPPPPPPPPPP-PPP-----------------HHHHHHHHHHHHHHHHHHHHHHHHHHHHHHHHHHHHHHHHHHHHS------SHHHHHHHHHHHHHHHHHHHHHHHHHHHHHHHHHHHHHHHHHHHHHHHHHHHHHHHHHHHHHHHHHHHHHHHHHHHHHHHHHHHHHHH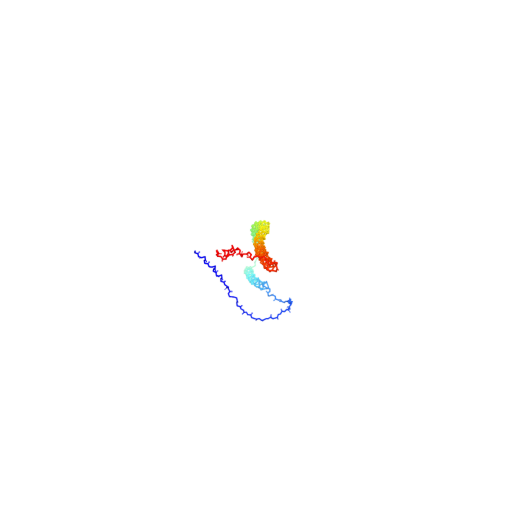HHHHHHHHHHHHHHHHHHHHHHHHHHHHHHHHHHHHHHHHHHHHHHHHHHHHHHHT--------TTSGGG---